Protein AF-A0A367JCW0-F1 (afdb_monomer_lite)

pLDDT: mean 91.35, std 9.32, range [35.34, 98.62]

Foldseek 3Di:
DDDLVPPLVVLLVVALDPDHDADLVSLVCCQPPPQVVVLNDLVSLVVCVVSVVQPRYLPVPDDLPRDLSSLLNNLSNVLSCLVVVNDDVVVVPPLVSVLSSLLVLLVLLLDPVHDLSSVLSSLSSLLSLLVVCVNPSSVVSNLLLQALLLCVPQPDPVLVVVVCVVPVVSVVRNVVLVVVLVPDDPVVNVVSVCSSCSVVSSLVVLLVLLLVQALDDDDPLSSLSSNLSVLSSLLSLLVDLSRVLNSLSVCVSVVSLVSLCPRSPVNHPDPSCVSVVVSSVSSVCSSLQQANSNPRHRHDPVRSVVVVVVVVVVVD

Structure (mmCIF, N/CA/C/O backbone):
data_AF-A0A367JCW0-F1
#
_entry.id   AF-A0A367JCW0-F1
#
loop_
_atom_site.group_PDB
_atom_site.id
_atom_site.type_symbol
_atom_site.label_atom_id
_atom_site.label_alt_id
_atom_site.label_comp_id
_atom_site.label_asym_id
_atom_site.label_entity_id
_atom_site.label_seq_id
_atom_site.pdbx_PDB_ins_code
_atom_site.Cartn_x
_atom_site.Cartn_y
_atom_site.Cartn_z
_atom_site.occupancy
_atom_site.B_iso_or_equiv
_atom_site.auth_seq_id
_atom_site.auth_comp_id
_atom_site.auth_asym_id
_atom_site.auth_atom_id
_atom_site.pdbx_PDB_model_num
ATOM 1 N N . MET A 1 1 ? -36.489 -1.690 14.733 1.00 37.31 1 MET A N 1
ATOM 2 C CA . MET A 1 1 ? -35.568 -0.532 14.667 1.00 37.31 1 MET A CA 1
ATOM 3 C C . MET A 1 1 ? -35.230 -0.099 16.092 1.00 37.31 1 MET A C 1
ATOM 5 O O . MET A 1 1 ? -35.678 0.945 16.535 1.00 37.31 1 MET A O 1
ATOM 9 N N . THR A 1 2 ? -34.522 -0.937 16.847 1.00 35.34 2 THR A N 1
ATOM 10 C CA . THR A 1 2 ? -34.404 -0.814 18.313 1.00 35.34 2 THR A CA 1
ATOM 11 C C . THR A 1 2 ? -32.957 -1.064 18.754 1.00 35.34 2 THR A C 1
ATOM 13 O O . THR A 1 2 ? -32.404 -2.111 18.432 1.00 35.34 2 THR A O 1
ATOM 16 N N . ASN A 1 3 ? -32.386 -0.098 19.486 1.00 39.97 3 ASN A N 1
ATOM 17 C CA . ASN A 1 3 ? -31.226 -0.176 20.397 1.00 39.97 3 ASN A CA 1
ATOM 18 C C . ASN A 1 3 ? -29.827 -0.568 19.870 1.00 39.97 3 ASN A C 1
ATOM 20 O O . ASN A 1 3 ? -29.048 -1.141 20.622 1.00 39.97 3 ASN A O 1
ATOM 24 N N . GLN A 1 4 ? -29.447 -0.250 18.628 1.00 50.66 4 GLN A N 1
ATOM 25 C CA . GLN A 1 4 ? -28.082 -0.551 18.137 1.00 50.66 4 GLN A CA 1
ATOM 26 C C . GLN A 1 4 ? -27.093 0.626 18.184 1.00 50.66 4 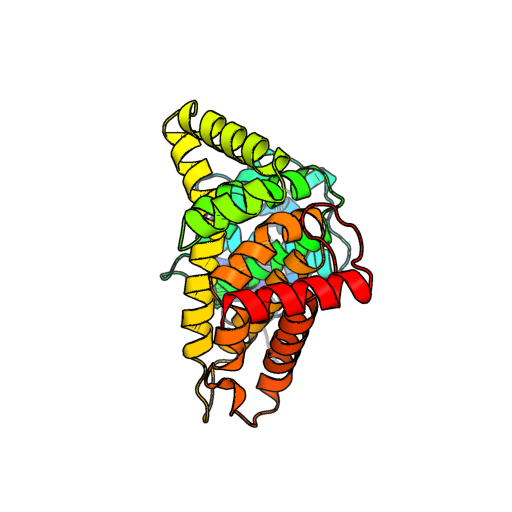GLN A C 1
ATOM 28 O O . GLN A 1 4 ? -25.890 0.391 18.154 1.00 50.66 4 GLN A O 1
ATOM 33 N N . SER A 1 5 ? -27.566 1.870 18.323 1.00 53.56 5 SER A N 1
ATOM 34 C CA . SER A 1 5 ? -26.700 3.031 18.599 1.00 53.56 5 SER A CA 1
ATOM 35 C C . SER A 1 5 ? -26.256 3.116 20.065 1.00 53.56 5 SER A C 1
ATOM 37 O O . SER A 1 5 ? -25.501 4.010 20.418 1.00 53.56 5 SER A O 1
ATOM 39 N N . ASP A 1 6 ? -26.755 2.222 20.922 1.00 69.38 6 ASP A N 1
ATOM 40 C CA . ASP A 1 6 ? -26.635 2.335 22.377 1.00 69.38 6 ASP A CA 1
ATOM 41 C C . ASP A 1 6 ? -25.285 1.795 22.886 1.00 69.38 6 ASP A C 1
ATOM 43 O O . ASP A 1 6 ? -24.655 2.415 23.729 1.00 69.38 6 ASP A O 1
ATOM 47 N N . GLY A 1 7 ? -24.777 0.686 22.327 1.00 84.75 7 GLY A N 1
ATOM 48 C CA . GLY A 1 7 ? -23.532 0.050 22.794 1.00 84.75 7 GLY A CA 1
ATOM 49 C C . GLY A 1 7 ? -22.288 0.921 22.598 1.00 84.75 7 GLY A C 1
ATOM 50 O O . GLY A 1 7 ? -21.540 1.170 23.544 1.00 84.75 7 GLY A O 1
ATOM 51 N N . LEU A 1 8 ? -22.101 1.451 21.385 1.00 89.75 8 LEU A N 1
ATOM 52 C CA . LEU A 1 8 ? -21.001 2.368 21.089 1.00 89.75 8 LEU A CA 1
ATOM 53 C C . LEU A 1 8 ? -21.124 3.681 21.874 1.00 89.75 8 LEU A C 1
ATOM 55 O O . LEU A 1 8 ? -20.131 4.143 22.427 1.00 89.75 8 LEU A O 1
ATOM 59 N N . GLN A 1 9 ? -22.332 4.247 21.979 1.00 89.56 9 GLN A N 1
ATOM 60 C CA . GLN A 1 9 ? -22.553 5.473 22.748 1.00 89.56 9 GLN A CA 1
ATOM 61 C C . GLN A 1 9 ? -22.265 5.266 24.241 1.00 89.56 9 GLN A C 1
ATOM 63 O O . GLN A 1 9 ? -21.612 6.103 24.850 1.00 89.56 9 GLN A O 1
ATOM 68 N N . GLN A 1 10 ? -22.653 4.126 24.818 1.00 89.31 10 GLN A N 1
ATOM 69 C CA . GLN A 1 10 ? -22.333 3.779 26.206 1.00 89.31 10 GLN A CA 1
ATOM 70 C C . GLN A 1 10 ? -20.823 3.680 26.441 1.00 89.31 10 GLN A C 1
ATOM 72 O O . GLN A 1 10 ? -20.328 4.164 27.458 1.00 89.31 10 GLN A O 1
ATOM 77 N N . ILE A 1 11 ? -20.080 3.082 25.503 1.00 89.94 11 ILE A N 1
ATOM 78 C CA . ILE A 1 11 ? -18.613 3.033 25.564 1.00 89.94 11 ILE A CA 1
ATOM 79 C C . ILE A 1 11 ? -18.028 4.451 25.473 1.00 89.94 11 ILE A C 1
ATOM 81 O O . ILE A 1 11 ? -17.129 4.789 26.247 1.00 89.94 11 ILE A O 1
ATOM 85 N N . ILE A 1 12 ? -18.562 5.287 24.573 1.00 89.75 12 ILE A N 1
ATOM 86 C CA . ILE A 1 12 ? -18.162 6.691 24.412 1.00 89.75 12 ILE A CA 1
ATOM 87 C C . ILE A 1 12 ? -18.355 7.463 25.726 1.00 89.75 12 ILE A C 1
ATOM 89 O O . ILE A 1 12 ? -17.404 8.030 26.268 1.00 89.75 12 ILE A O 1
ATOM 93 N N . ASP A 1 13 ? -19.560 7.411 26.284 1.00 87.94 13 ASP A N 1
ATOM 94 C CA . ASP A 1 13 ? -19.935 8.133 27.499 1.00 87.94 13 ASP A CA 1
ATOM 95 C C . ASP A 1 13 ? -19.145 7.656 28.729 1.00 87.94 13 ASP A C 1
ATOM 97 O O . ASP A 1 13 ? -18.835 8.451 29.619 1.00 87.94 13 ASP A O 1
ATOM 101 N N . ALA A 1 14 ? -18.785 6.369 28.784 1.00 87.06 14 ALA A N 1
ATOM 102 C CA . ALA A 1 14 ? -18.031 5.797 29.894 1.00 87.06 14 ALA A CA 1
ATOM 103 C C . ALA A 1 14 ? -16.531 6.140 29.858 1.00 87.06 14 ALA A C 1
ATOM 105 O O . ALA A 1 14 ? -15.926 6.346 30.913 1.00 87.06 14 ALA A O 1
ATOM 106 N N . HIS A 1 15 ? -15.916 6.194 28.671 1.00 86.25 15 HIS A N 1
ATOM 107 C CA . HIS A 1 15 ? -14.452 6.174 28.545 1.00 86.25 15 HIS A CA 1
ATOM 108 C C . HIS A 1 15 ? -13.833 7.412 27.890 1.00 86.25 15 HIS A C 1
ATOM 110 O O . HIS A 1 15 ? -12.644 7.665 28.089 1.00 86.25 15 HIS A O 1
ATOM 116 N N . PHE A 1 16 ? -14.617 8.223 27.179 1.00 84.69 16 PHE A N 1
ATOM 117 C CA . PHE A 1 16 ? -14.133 9.373 26.403 1.00 84.69 16 PHE A CA 1
ATOM 118 C C . PHE A 1 16 ? -14.546 10.704 27.048 1.00 84.69 16 PHE A C 1
ATOM 120 O O . PHE A 1 16 ? -14.873 11.685 26.382 1.00 84.69 16 PHE A O 1
ATOM 127 N N . THR A 1 17 ? -14.526 10.733 28.383 1.00 78.38 17 THR A N 1
ATOM 128 C CA . THR A 1 17 ? -14.785 11.925 29.204 1.00 78.38 17 THR A CA 1
ATOM 129 C C . THR A 1 17 ? -13.502 12.736 29.431 1.00 78.38 17 THR A C 1
ATOM 131 O O . THR A 1 17 ? -12.426 12.363 28.976 1.00 78.38 17 THR A O 1
ATOM 134 N N . ASN A 1 18 ? -13.571 13.856 30.159 1.00 73.25 18 ASN A N 1
ATOM 135 C CA . ASN A 1 18 ? -12.415 14.740 30.383 1.00 73.25 18 ASN A CA 1
ATOM 136 C C . ASN A 1 18 ? -11.223 14.088 31.124 1.00 73.25 18 ASN A C 1
ATOM 138 O O . ASN A 1 18 ? -10.151 14.686 31.155 1.00 73.25 18 ASN A O 1
ATOM 142 N N . ASN A 1 19 ? -11.384 12.904 31.728 1.00 79.56 19 ASN A N 1
ATOM 143 C CA . ASN A 1 19 ? -10.318 12.200 32.447 1.00 79.56 19 ASN A CA 1
ATOM 144 C C . ASN A 1 19 ? -10.136 10.772 31.912 1.00 79.56 19 ASN A C 1
ATOM 146 O O . ASN A 1 19 ? -10.552 9.792 32.533 1.00 79.56 19 ASN A O 1
ATOM 150 N N . ILE A 1 20 ? -9.546 10.675 30.723 1.00 85.00 20 ILE A N 1
ATOM 151 C CA . ILE A 1 20 ? -9.375 9.414 30.000 1.00 85.00 20 ILE A CA 1
ATOM 152 C C . ILE A 1 20 ? -8.331 8.544 30.690 1.00 85.00 20 ILE A C 1
ATOM 154 O O . ILE A 1 20 ? -7.188 8.954 30.892 1.00 85.00 20 ILE A O 1
ATOM 158 N N . LYS A 1 21 ? -8.719 7.305 30.994 1.00 89.50 21 LYS A N 1
ATOM 159 C CA . LYS A 1 21 ? -7.802 6.250 31.420 1.00 89.50 21 LYS A CA 1
ATOM 160 C C . LYS A 1 21 ? -7.570 5.298 30.249 1.00 89.50 21 LYS A C 1
ATOM 162 O O . LYS A 1 21 ? -8.519 4.692 29.754 1.00 89.50 21 LYS A O 1
ATOM 167 N N . TRP A 1 22 ? -6.315 5.186 29.819 1.00 93.88 22 TRP A N 1
ATOM 168 C CA . TRP A 1 22 ? -5.919 4.249 28.770 1.00 93.88 22 TRP A CA 1
ATOM 169 C C . TRP A 1 22 ? -6.169 2.801 29.195 1.00 93.88 22 TRP A C 1
ATOM 171 O O . TRP A 1 22 ? -5.765 2.391 30.286 1.00 93.88 22 TRP A O 1
ATOM 181 N N . ASP A 1 23 ? -6.825 2.053 28.314 1.00 94.62 23 ASP A N 1
ATOM 182 C CA . ASP A 1 23 ? -7.059 0.620 28.417 1.00 94.62 23 ASP A CA 1
ATOM 183 C C . ASP A 1 23 ? -7.132 0.021 26.993 1.00 94.62 23 ASP A C 1
ATOM 185 O O . ASP A 1 23 ? -8.090 0.288 26.259 1.00 94.62 23 ASP A O 1
ATOM 189 N N . PRO A 1 24 ? -6.132 -0.770 26.561 1.00 95.25 24 PRO A N 1
ATOM 190 C CA . PRO A 1 24 ? -6.102 -1.323 25.207 1.00 95.25 24 PRO A CA 1
ATOM 191 C C . PRO A 1 24 ? -7.305 -2.232 24.901 1.00 95.25 24 PRO A C 1
ATOM 193 O O . PRO A 1 24 ? -7.730 -2.303 23.747 1.00 95.25 24 PRO A O 1
ATOM 196 N N . GLU A 1 25 ? -7.923 -2.855 25.911 1.00 96.06 25 GLU A N 1
ATOM 197 C CA . GLU A 1 25 ? -9.107 -3.712 25.735 1.00 96.06 25 GLU A CA 1
ATOM 198 C C . GLU A 1 25 ? -10.329 -2.941 25.216 1.00 96.06 25 GLU A C 1
ATOM 200 O O . GLU A 1 25 ? -11.244 -3.516 24.619 1.00 96.06 25 GLU A O 1
ATOM 205 N N . ILE A 1 26 ? -10.357 -1.618 25.395 1.00 95.69 26 ILE A N 1
ATOM 206 C CA . ILE A 1 26 ? -11.423 -0.768 24.857 1.00 95.69 26 ILE A CA 1
ATOM 207 C C . ILE A 1 26 ? -11.307 -0.671 23.340 1.00 95.69 26 ILE A C 1
ATOM 209 O O . ILE A 1 26 ? -12.320 -0.742 22.645 1.00 95.69 26 ILE A O 1
ATOM 213 N N . VAL A 1 27 ? -10.083 -0.575 22.814 1.00 97.19 27 VAL A N 1
ATOM 214 C CA . VAL A 1 27 ? -9.836 -0.609 21.367 1.00 97.19 27 VAL A CA 1
ATOM 215 C C . VAL A 1 27 ? -10.265 -1.956 20.796 1.00 97.19 27 VAL A C 1
ATOM 217 O O . VAL A 1 27 ? -10.997 -1.996 19.809 1.00 97.19 27 VAL A O 1
ATOM 220 N N . GLU A 1 28 ? -9.898 -3.051 21.464 1.00 97.38 28 GLU A N 1
ATOM 221 C CA . GLU A 1 28 ? -10.323 -4.403 21.086 1.00 97.38 28 GLU A CA 1
ATOM 222 C C . GLU A 1 28 ? -11.848 -4.548 21.098 1.00 97.38 28 GLU A C 1
ATOM 224 O O . GLU A 1 28 ? -12.444 -5.080 20.160 1.00 97.38 28 GLU A O 1
ATOM 229 N N . THR A 1 29 ? -12.508 -4.024 22.130 1.00 96.81 29 THR A N 1
ATOM 230 C CA . THR A 1 29 ? -13.965 -4.088 22.283 1.00 96.81 29 THR A CA 1
ATOM 231 C C . THR A 1 29 ? -14.683 -3.279 21.206 1.00 96.81 29 THR A C 1
ATOM 233 O O . THR A 1 29 ? -15.596 -3.805 20.567 1.00 96.81 29 THR A O 1
ATOM 236 N N . ILE A 1 30 ? -14.268 -2.031 20.961 1.00 96.94 30 ILE A N 1
ATOM 237 C CA . ILE A 1 30 ? -14.838 -1.188 19.899 1.00 96.94 30 ILE A CA 1
ATOM 238 C C . ILE A 1 30 ? -14.641 -1.872 18.545 1.00 96.94 30 ILE A C 1
ATOM 240 O O . ILE A 1 30 ? -15.593 -2.018 17.777 1.00 96.94 30 ILE A O 1
ATOM 244 N N . PHE A 1 31 ? -13.433 -2.361 18.263 1.00 97.44 31 PHE A N 1
ATOM 245 C CA . PHE A 1 31 ? -13.137 -3.002 16.990 1.00 97.44 31 PHE A CA 1
ATOM 246 C C . PHE A 1 31 ? -13.980 -4.265 16.769 1.00 97.44 31 PHE A C 1
ATOM 248 O O . PHE A 1 31 ? -14.671 -4.388 15.758 1.00 97.44 31 PHE A O 1
ATOM 255 N N . THR A 1 32 ? -13.963 -5.195 17.725 1.00 96.31 32 THR A N 1
ATOM 256 C CA . THR A 1 32 ? -14.567 -6.527 17.564 1.00 96.31 32 THR A CA 1
ATOM 257 C C . THR A 1 32 ? -16.081 -6.547 17.740 1.00 96.31 32 THR A C 1
ATOM 259 O O . THR A 1 32 ? -16.739 -7.370 17.104 1.00 96.31 32 THR A O 1
ATOM 262 N N . LYS A 1 33 ? -16.655 -5.670 18.575 1.00 95.62 33 LYS A N 1
ATOM 263 C CA . LYS A 1 33 ? -18.101 -5.659 18.861 1.00 95.62 33 LYS A CA 1
ATOM 264 C C . LYS A 1 33 ? -18.855 -4.571 18.114 1.00 95.62 33 LYS A C 1
ATOM 266 O O . LYS A 1 33 ? -20.001 -4.793 17.731 1.00 95.62 33 LYS A O 1
ATOM 271 N N . GLU A 1 34 ? -18.232 -3.417 17.885 1.00 95.69 34 GLU A N 1
ATOM 272 C CA . GLU A 1 34 ? -18.933 -2.255 17.334 1.00 95.69 34 GLU A CA 1
ATOM 273 C C . GLU A 1 34 ? -18.593 -1.975 15.872 1.00 95.69 34 GLU A C 1
ATOM 275 O O . GLU A 1 34 ? -19.485 -1.542 15.144 1.00 95.69 34 GLU A O 1
ATOM 280 N N . LEU A 1 35 ? -17.368 -2.251 15.420 1.00 96.12 35 LEU A N 1
ATOM 281 C CA . LEU A 1 35 ? -16.928 -1.936 14.058 1.00 96.12 35 LEU A CA 1
ATOM 282 C C . LEU A 1 35 ? -17.008 -3.136 13.104 1.00 96.12 35 LEU A C 1
ATOM 284 O O . LEU A 1 35 ? -17.743 -3.088 12.116 1.00 96.12 35 LEU A O 1
ATOM 288 N N . LEU A 1 36 ? -16.297 -4.225 13.406 1.00 95.69 36 LEU A N 1
ATOM 289 C CA . LEU A 1 36 ? -16.167 -5.389 12.524 1.00 95.69 36 LEU A CA 1
ATOM 290 C C . LEU A 1 36 ? -17.510 -6.080 12.194 1.00 95.69 36 LEU A C 1
ATOM 292 O O . LEU A 1 36 ? -17.738 -6.363 11.014 1.00 95.69 36 LEU A O 1
ATOM 296 N N . PRO A 1 37 ? -18.437 -6.321 13.150 1.00 95.44 37 PRO A N 1
ATOM 297 C CA . PRO A 1 37 ? -19.716 -6.980 12.855 1.00 95.44 37 PRO A CA 1
ATOM 298 C C . PRO A 1 37 ? -20.636 -6.161 11.945 1.00 95.44 37 PRO A C 1
ATOM 300 O O . PRO A 1 37 ? -21.558 -6.705 11.343 1.00 95.44 37 PRO A O 1
ATOM 303 N N . PHE A 1 38 ? -20.386 -4.855 11.851 1.00 93.69 38 PHE A N 1
ATOM 304 C CA . PHE A 1 38 ? -21.152 -3.908 11.046 1.00 93.69 38 PHE A CA 1
ATOM 305 C C . PHE A 1 38 ? -20.381 -3.467 9.797 1.00 93.69 38 PHE A C 1
ATOM 307 O O . PHE A 1 38 ? -20.697 -2.424 9.230 1.00 93.69 38 PHE A O 1
ATOM 314 N N . ASP A 1 39 ? -19.361 -4.236 9.397 1.00 92.50 39 ASP A N 1
ATOM 315 C CA . ASP A 1 39 ? -18.523 -3.989 8.218 1.00 92.50 39 ASP A CA 1
ATOM 316 C C . ASP A 1 39 ? -17.984 -2.551 8.159 1.00 92.50 39 ASP A C 1
ATOM 318 O O . ASP A 1 39 ? -17.967 -1.912 7.111 1.00 92.50 39 ASP A O 1
ATOM 322 N N . PHE A 1 40 ? -17.586 -2.020 9.323 1.00 94.69 40 PHE A N 1
ATOM 323 C CA . PHE A 1 40 ? -17.047 -0.665 9.468 1.00 94.69 40 PHE A CA 1
ATOM 324 C C . PHE A 1 40 ? -17.991 0.437 8.955 1.00 94.69 40 PHE A C 1
ATOM 326 O O . PHE A 1 40 ? -17.546 1.427 8.376 1.00 94.69 40 PHE A O 1
ATOM 333 N N . ALA A 1 41 ? -19.303 0.277 9.166 1.00 93.12 41 ALA A N 1
ATOM 334 C CA . ALA A 1 41 ? -20.314 1.220 8.697 1.00 93.12 41 ALA A CA 1
ATOM 335 C C . ALA A 1 41 ? -19.974 2.690 9.028 1.00 93.12 41 ALA A C 1
ATOM 337 O O . ALA A 1 41 ? -19.773 3.048 10.190 1.00 93.12 41 ALA A O 1
ATOM 338 N N . SER A 1 42 ? -20.006 3.553 8.006 1.00 91.56 42 SER A N 1
ATOM 339 C CA . SER A 1 42 ? -19.566 4.959 8.089 1.00 91.56 42 SER A CA 1
ATOM 340 C C . SER A 1 42 ? -20.213 5.746 9.239 1.00 91.56 42 SER A C 1
ATOM 342 O O . SER A 1 42 ? -19.519 6.462 9.953 1.00 91.56 42 SER A O 1
ATOM 344 N N . HIS A 1 43 ? -21.504 5.540 9.529 1.00 91.81 43 HIS A N 1
ATOM 345 C CA . HIS A 1 43 ? -22.170 6.226 10.648 1.00 91.81 43 HIS A CA 1
ATOM 346 C C . HIS A 1 43 ? -21.532 5.940 12.023 1.00 91.81 43 HIS A C 1
ATOM 348 O O . HIS A 1 43 ? -21.574 6.801 12.897 1.00 91.81 43 HIS A O 1
ATOM 354 N N . LYS A 1 44 ? -20.924 4.762 12.232 1.00 94.44 44 LYS A N 1
ATOM 355 C CA . LYS A 1 44 ? -20.202 4.441 13.475 1.00 94.44 44 LYS A CA 1
ATOM 356 C C . LYS A 1 44 ? -18.828 5.101 13.526 1.00 94.44 44 LYS A C 1
ATOM 358 O O . LYS A 1 44 ? -18.427 5.582 14.582 1.00 94.44 44 LYS A O 1
ATOM 363 N N . LEU A 1 45 ? -18.130 5.163 12.390 1.00 95.06 45 LEU A N 1
ATOM 364 C CA . LEU A 1 45 ? -16.866 5.897 12.282 1.00 95.06 45 LEU A CA 1
ATOM 365 C C . LEU A 1 45 ? -17.083 7.391 12.548 1.00 95.06 45 LEU A C 1
ATOM 367 O O . LEU A 1 45 ? -16.314 7.989 13.289 1.00 95.06 45 LEU A O 1
ATOM 371 N N . GLN A 1 46 ? -18.179 7.961 12.043 1.00 91.69 46 GLN A N 1
ATOM 372 C CA . GLN A 1 46 ? -18.577 9.344 12.318 1.00 91.69 46 GLN A CA 1
ATOM 373 C C . GLN A 1 46 ? -18.903 9.581 13.797 1.00 91.69 46 GLN A C 1
ATOM 375 O O . GLN A 1 46 ? -18.498 10.597 14.350 1.00 91.69 46 GLN A O 1
ATOM 380 N N . GLN A 1 47 ? -19.581 8.645 14.472 1.00 93.12 47 GLN A N 1
ATOM 381 C CA . GLN A 1 47 ? -19.807 8.744 15.923 1.00 93.12 47 GLN A CA 1
ATOM 382 C C . GLN A 1 47 ? -18.490 8.762 16.713 1.00 93.12 47 GLN A C 1
ATOM 384 O O . GLN A 1 47 ? -18.331 9.570 17.625 1.00 93.12 47 GLN A O 1
ATOM 389 N N . LEU A 1 48 ? -17.532 7.905 16.344 1.00 94.19 48 LEU A N 1
ATOM 390 C CA . LEU A 1 48 ? -16.195 7.885 16.948 1.00 94.19 48 LEU A CA 1
ATOM 391 C C . LEU A 1 48 ? -15.392 9.156 16.639 1.00 94.19 48 LEU A C 1
ATOM 393 O O . LEU A 1 48 ? -14.645 9.627 17.493 1.00 94.19 48 LEU A O 1
ATOM 397 N N . GLU A 1 49 ? -15.545 9.718 15.442 1.00 91.25 49 GLU A N 1
ATOM 398 C CA . GLU A 1 49 ? -14.926 10.988 15.056 1.00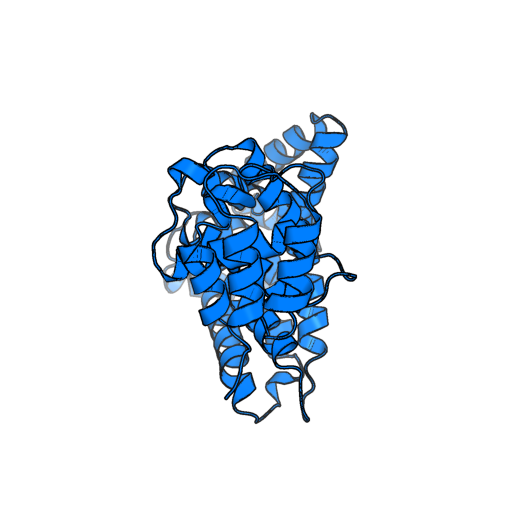 91.25 49 GLU A CA 1
ATOM 399 C C . GLU A 1 49 ? -15.436 12.136 15.934 1.00 91.25 49 GLU A C 1
ATOM 401 O O . GLU A 1 49 ? -14.622 12.832 16.536 1.00 91.25 49 GLU A O 1
ATOM 406 N N . VAL A 1 50 ? -16.759 12.253 16.112 1.00 90.81 50 VAL A N 1
ATOM 407 C CA . VAL A 1 50 ? -17.385 13.276 16.971 1.00 90.81 50 VAL A CA 1
ATOM 408 C C . VAL A 1 50 ? -16.939 13.140 18.430 1.00 90.81 50 VAL A C 1
ATOM 410 O O . VAL A 1 50 ? -16.812 14.135 19.143 1.00 90.81 50 VAL A O 1
ATOM 413 N N . ALA A 1 51 ? -16.667 11.913 18.880 1.00 92.00 51 ALA A N 1
ATOM 414 C CA . ALA A 1 51 ? -16.102 11.633 20.198 1.00 92.00 51 ALA A CA 1
ATOM 415 C C . ALA A 1 51 ? -14.586 11.917 20.303 1.00 92.00 51 ALA A C 1
ATOM 417 O O . ALA A 1 51 ? -13.994 11.703 21.364 1.00 92.00 51 ALA A O 1
ATOM 418 N N . GLU A 1 52 ? -13.951 12.385 19.223 1.00 91.44 52 GLU A N 1
ATOM 419 C CA . GLU A 1 52 ? -12.507 12.606 19.086 1.00 91.44 52 GLU A CA 1
ATOM 420 C C . GLU A 1 52 ? -11.692 11.337 19.402 1.00 91.44 52 GLU A C 1
ATOM 422 O O . GLU A 1 52 ? -10.629 11.394 20.024 1.00 91.44 52 GLU A O 1
ATOM 427 N N . TYR A 1 53 ? -12.190 10.160 18.987 1.00 94.31 53 TYR A N 1
ATOM 428 C CA . TYR A 1 53 ? -11.585 8.853 19.287 1.00 94.31 53 TYR A CA 1
ATOM 429 C C . TYR A 1 53 ? -10.100 8.788 18.910 1.00 94.31 53 TYR A C 1
ATOM 431 O O . TYR A 1 53 ? -9.272 8.246 19.650 1.00 94.31 53 TYR A O 1
ATOM 439 N N . PHE A 1 54 ? -9.753 9.382 17.769 1.00 93.38 54 PHE A N 1
ATOM 440 C CA . PHE A 1 54 ? -8.384 9.426 17.285 1.00 93.38 54 PHE A CA 1
ATOM 441 C C . PHE A 1 54 ? -7.490 10.286 18.185 1.00 93.38 54 PHE A C 1
ATOM 443 O O . PHE A 1 54 ? -6.474 9.807 18.690 1.00 93.38 54 PHE A O 1
ATOM 450 N N . GLU A 1 55 ? -7.883 11.538 18.412 1.00 91.06 55 GLU A N 1
ATOM 451 C CA . GLU A 1 55 ? -7.097 12.549 19.113 1.00 91.06 55 GLU A CA 1
ATOM 452 C C . GLU A 1 55 ? -6.984 12.275 20.610 1.00 91.06 55 GLU A C 1
ATOM 454 O O . GLU A 1 55 ? -5.955 12.581 21.211 1.00 91.06 55 GLU A O 1
ATOM 459 N N . LYS A 1 56 ? -8.037 11.724 21.216 1.00 90.44 56 LYS A N 1
ATOM 460 C CA . LYS A 1 56 ? -8.131 11.524 22.663 1.00 90.44 56 LYS A CA 1
ATOM 461 C C . LYS A 1 56 ? -7.684 10.144 23.131 1.00 90.44 56 LYS A C 1
ATOM 463 O O . LYS A 1 56 ? -7.294 10.008 24.290 1.00 90.44 56 LYS A O 1
ATOM 468 N N . TYR A 1 57 ? -7.749 9.124 22.273 1.00 93.19 57 TYR A N 1
ATOM 469 C CA . TYR A 1 57 ? -7.592 7.737 22.718 1.00 93.19 57 TYR A CA 1
ATOM 470 C C . TYR A 1 57 ? -6.617 6.922 21.880 1.00 93.19 57 TYR A C 1
ATOM 472 O O . TYR A 1 57 ? -5.715 6.314 22.450 1.00 93.19 57 TYR A O 1
ATOM 480 N N . LEU A 1 58 ? -6.756 6.920 20.551 1.00 94.69 58 LEU A N 1
ATOM 481 C CA . LEU A 1 58 ? -5.906 6.094 19.693 1.00 94.69 58 LEU A CA 1
ATOM 482 C C . LEU A 1 58 ? -4.484 6.647 19.578 1.00 94.69 58 LEU A C 1
ATOM 484 O O . LEU A 1 58 ? -3.528 5.938 19.880 1.00 94.69 58 LEU A O 1
ATOM 488 N N . TRP A 1 59 ? -4.334 7.887 19.111 1.00 94.06 59 TRP A N 1
ATOM 489 C CA . TRP A 1 59 ? -3.034 8.455 18.743 1.00 94.06 59 TRP A CA 1
ATOM 490 C C . TRP A 1 59 ? -2.118 8.764 19.935 1.00 94.06 59 TRP A C 1
ATOM 492 O O . TRP A 1 59 ? -0.927 8.442 19.862 1.00 94.06 59 TRP A O 1
ATOM 502 N N . PRO A 1 60 ? -2.616 9.325 21.060 1.00 92.19 60 PRO A N 1
ATOM 503 C CA . PRO A 1 60 ? -1.774 9.589 22.225 1.00 92.19 60 PRO A CA 1
ATOM 504 C C . PRO A 1 60 ? -1.120 8.331 22.801 1.00 92.19 60 PRO A C 1
ATOM 506 O O . PRO A 1 60 ? 0.017 8.415 23.266 1.00 92.19 60 PRO A O 1
ATOM 509 N N . HIS A 1 61 ? -1.813 7.190 22.721 1.00 93.00 61 HIS A N 1
ATOM 510 C CA . HIS A 1 61 ? -1.398 5.902 23.284 1.00 93.00 61 HIS A CA 1
ATOM 511 C C . HIS A 1 61 ? -0.896 4.906 22.229 1.00 93.00 61 HIS A C 1
ATOM 513 O O . HIS A 1 61 ? -0.739 3.724 22.521 1.00 93.00 61 HIS A O 1
ATOM 519 N N . PHE A 1 62 ? -0.672 5.354 20.993 1.00 94.31 62 PHE A N 1
ATOM 520 C CA . PHE A 1 62 ? -0.075 4.514 19.965 1.00 94.31 62 PHE A CA 1
ATOM 521 C C . PHE A 1 62 ? 1.432 4.376 20.195 1.00 94.31 62 PHE A C 1
ATOM 523 O O . PHE A 1 62 ? 2.163 5.369 20.220 1.00 94.31 62 PHE A O 1
ATOM 530 N N . ASP A 1 63 ? 1.887 3.133 20.327 1.00 91.69 63 ASP A N 1
ATOM 531 C CA . ASP A 1 63 ? 3.292 2.770 20.470 1.00 91.69 63 ASP A CA 1
ATOM 532 C C . ASP A 1 63 ? 3.620 1.461 19.723 1.00 91.69 63 ASP A C 1
ATOM 534 O O . ASP A 1 63 ? 2.800 0.888 18.995 1.00 91.69 63 ASP A O 1
ATOM 538 N N . SER A 1 64 ? 4.850 0.973 19.894 1.00 88.44 64 SER A N 1
ATOM 539 C CA . SER A 1 64 ? 5.330 -0.261 19.266 1.00 88.44 64 SER A CA 1
ATOM 540 C C . SER A 1 64 ? 4.597 -1.530 19.724 1.00 88.44 64 SER A C 1
ATOM 542 O O . SER A 1 64 ? 4.682 -2.544 19.033 1.00 88.44 64 SER A O 1
ATOM 544 N N . THR A 1 65 ? 3.869 -1.488 20.844 1.00 92.19 65 THR A N 1
ATOM 545 C CA . THR A 1 65 ? 3.128 -2.619 21.426 1.00 92.19 65 THR A CA 1
ATOM 546 C C . THR A 1 65 ? 1.654 -2.652 21.027 1.00 92.19 65 THR A C 1
ATOM 548 O O . THR A 1 65 ? 0.984 -3.650 21.285 1.00 92.19 65 THR A O 1
ATOM 551 N N . ALA A 1 66 ? 1.154 -1.600 20.364 1.00 95.94 66 ALA A N 1
ATOM 552 C CA . ALA A 1 66 ? -0.239 -1.500 19.930 1.00 95.94 66 ALA A CA 1
ATOM 553 C C . ALA A 1 66 ? -0.684 -2.740 19.131 1.00 95.94 66 ALA A C 1
ATOM 555 O O . ALA A 1 66 ? 0.104 -3.313 18.382 1.00 95.94 66 ALA A O 1
ATOM 556 N N . SER A 1 67 ? -1.935 -3.171 19.251 1.00 96.75 67 SER A N 1
ATOM 557 C CA . SER A 1 67 ? -2.434 -4.358 18.545 1.00 96.75 67 SER A CA 1
ATOM 558 C C . SER A 1 67 ? -2.711 -4.091 17.057 1.00 96.75 67 SER A C 1
ATOM 560 O O . SER A 1 67 ? -2.713 -2.945 16.599 1.00 96.75 67 SER A O 1
ATOM 562 N N . VAL A 1 68 ? -2.993 -5.149 16.284 1.00 96.81 68 VAL A N 1
ATOM 563 C CA . VAL A 1 68 ? -3.495 -5.012 14.902 1.00 96.81 68 VAL A CA 1
ATOM 564 C C . VAL A 1 68 ? -4.790 -4.199 14.882 1.00 96.81 68 VAL A C 1
ATOM 566 O O . VAL A 1 68 ? -4.929 -3.296 14.062 1.00 96.81 68 VAL A O 1
ATOM 569 N N . ASN A 1 69 ? -5.702 -4.444 15.823 1.00 97.69 69 ASN A N 1
ATOM 570 C CA . ASN A 1 69 ? -6.977 -3.733 15.892 1.00 97.69 69 ASN A CA 1
ATOM 571 C C . ASN A 1 69 ? -6.787 -2.243 16.203 1.00 97.69 69 ASN A C 1
ATOM 573 O O . ASN A 1 69 ? -7.513 -1.413 15.658 1.00 97.69 69 ASN A O 1
ATOM 577 N N . HIS A 1 70 ? -5.769 -1.872 16.986 1.00 97.88 70 HIS A N 1
ATOM 578 C CA . HIS A 1 70 ? -5.389 -0.470 17.198 1.00 97.88 70 HIS A CA 1
ATOM 579 C C . HIS A 1 70 ? -4.875 0.184 15.914 1.00 97.88 70 HIS A C 1
ATOM 581 O O . HIS A 1 70 ? -5.364 1.251 15.543 1.00 97.88 70 HIS A O 1
ATOM 587 N N . ILE A 1 71 ? -3.967 -0.471 15.183 1.00 97.94 71 ILE A N 1
ATOM 588 C CA . ILE A 1 71 ? -3.471 0.031 13.887 1.00 97.94 71 ILE A CA 1
ATOM 589 C C . ILE A 1 71 ? -4.624 0.226 12.898 1.00 97.94 71 ILE A C 1
ATOM 591 O O . ILE A 1 71 ? -4.737 1.280 12.272 1.00 97.94 71 ILE A O 1
ATOM 595 N N . VAL A 1 72 ? -5.494 -0.778 12.758 1.00 98.12 72 VAL A N 1
ATOM 596 C CA . VAL A 1 72 ? -6.616 -0.730 11.812 1.00 98.12 72 VAL A CA 1
ATOM 597 C C . VAL A 1 72 ? -7.635 0.326 12.245 1.00 98.12 72 VAL A C 1
ATOM 599 O O . VAL A 1 72 ? -8.134 1.053 11.393 1.00 98.12 72 VAL A O 1
ATOM 602 N N . SER A 1 73 ? -7.889 0.493 13.547 1.00 98.12 73 SER A N 1
ATOM 603 C CA . SER A 1 73 ? -8.746 1.571 14.068 1.00 98.12 73 SER A CA 1
ATOM 604 C C . SER A 1 73 ? -8.186 2.956 13.741 1.00 98.12 73 SER A C 1
ATOM 606 O O . SER A 1 73 ? -8.941 3.836 13.332 1.00 98.12 73 SER A O 1
ATOM 608 N N . ILE A 1 74 ? -6.864 3.143 13.846 1.00 97.31 74 ILE A N 1
ATOM 609 C CA . ILE A 1 74 ? -6.201 4.375 13.398 1.00 97.31 74 ILE A CA 1
ATOM 610 C C . ILE A 1 74 ? -6.429 4.587 11.898 1.00 97.31 74 ILE A C 1
ATOM 612 O O . ILE A 1 74 ? -6.864 5.668 11.506 1.00 97.31 74 ILE A O 1
ATOM 616 N N . CYS A 1 75 ? -6.201 3.563 11.068 1.00 97.75 75 CYS A N 1
ATOM 617 C CA . CYS A 1 75 ? -6.412 3.660 9.620 1.00 97.75 75 CYS A CA 1
ATOM 618 C C . CYS A 1 75 ? -7.864 4.030 9.286 1.00 97.75 75 CYS A C 1
ATOM 620 O O . CYS A 1 75 ? -8.094 4.928 8.487 1.00 97.75 75 CYS A O 1
ATOM 622 N N . LEU A 1 76 ? -8.845 3.391 9.929 1.00 97.62 76 LEU A N 1
ATOM 623 C CA . LEU A 1 76 ? -10.271 3.651 9.712 1.00 97.62 76 LEU A CA 1
ATOM 624 C C . LEU A 1 76 ? -10.649 5.110 9.990 1.00 97.62 76 LEU A C 1
ATOM 626 O O . LEU A 1 76 ? -11.279 5.743 9.145 1.00 97.62 76 LEU A O 1
ATOM 630 N N . ILE A 1 77 ? -10.251 5.655 11.145 1.00 96.38 77 ILE A N 1
ATOM 631 C CA . ILE A 1 77 ? -10.589 7.043 11.494 1.00 96.38 77 ILE A CA 1
ATOM 632 C C . ILE A 1 77 ? -9.820 8.038 10.621 1.00 96.38 77 ILE A C 1
ATOM 634 O O . ILE A 1 77 ? -10.389 9.048 10.211 1.00 96.38 77 ILE A O 1
ATOM 638 N N . LEU A 1 78 ? -8.556 7.758 10.286 1.00 94.94 78 LEU A N 1
ATOM 639 C CA . LEU A 1 78 ? -7.800 8.612 9.369 1.00 94.94 78 LEU A CA 1
ATOM 640 C C . LEU A 1 78 ? -8.428 8.629 7.975 1.00 94.94 78 LEU A C 1
ATOM 642 O O . LEU A 1 78 ? -8.608 9.712 7.428 1.00 94.94 78 LEU A O 1
ATOM 646 N N . ASN A 1 79 ? -8.833 7.479 7.435 1.00 95.31 79 ASN A N 1
ATOM 647 C CA . ASN A 1 79 ? -9.521 7.390 6.144 1.00 95.31 79 ASN A CA 1
ATOM 648 C C . ASN A 1 79 ? -10.829 8.197 6.143 1.00 95.31 79 ASN A C 1
ATOM 650 O O . ASN A 1 79 ? -11.087 8.949 5.207 1.00 95.31 79 ASN A O 1
ATOM 654 N N . GLU A 1 80 ? -11.635 8.102 7.205 1.00 92.94 80 GLU A N 1
ATOM 655 C CA . GLU A 1 80 ? -12.856 8.910 7.339 1.00 92.94 80 GLU A CA 1
ATOM 656 C C . GLU A 1 80 ? -12.526 10.415 7.396 1.00 92.94 80 GLU A C 1
ATOM 658 O O . GLU A 1 80 ? -13.141 11.214 6.689 1.00 92.94 80 GLU A O 1
ATOM 663 N N . LYS A 1 81 ? -11.492 10.814 8.149 1.00 91.81 81 LYS A N 1
ATOM 664 C CA . LYS A 1 81 ? -11.019 12.208 8.177 1.00 91.81 81 LYS A CA 1
ATOM 665 C C . LYS A 1 81 ? -10.501 12.676 6.814 1.00 91.81 81 LYS A C 1
ATOM 667 O O . LYS A 1 81 ? -10.719 13.835 6.464 1.00 91.81 81 LYS A O 1
ATOM 672 N N . PHE A 1 82 ? -9.861 11.811 6.025 1.00 90.75 82 PHE A N 1
ATOM 673 C CA . PHE A 1 82 ? -9.464 12.119 4.647 1.00 90.75 82 PHE A CA 1
ATOM 674 C C . PHE A 1 82 ? -10.671 12.391 3.762 1.00 90.75 82 PHE A C 1
ATOM 676 O O . PHE A 1 82 ? -10.709 13.418 3.088 1.00 90.75 82 PHE A O 1
ATOM 683 N N . HIS A 1 83 ? -11.688 11.528 3.816 1.00 87.25 83 HIS A N 1
ATOM 684 C CA . HIS A 1 83 ? -12.929 11.725 3.067 1.00 87.25 83 HIS A CA 1
ATOM 685 C C . HIS A 1 83 ? -13.620 13.054 3.400 1.00 87.25 83 HIS A C 1
ATOM 687 O O . HIS A 1 83 ? -14.246 13.659 2.530 1.00 87.25 83 HIS A O 1
ATOM 693 N N . GLN A 1 84 ? -13.470 13.535 4.634 1.00 87.81 84 GLN A N 1
ATOM 694 C CA . GLN A 1 84 ? -14.031 14.803 5.103 1.00 87.81 84 GLN A CA 1
ATOM 695 C C . GLN A 1 84 ? -13.089 16.011 4.920 1.00 87.81 84 GLN A C 1
ATOM 697 O O . GLN A 1 84 ? -13.456 17.122 5.297 1.00 87.81 84 GLN A O 1
ATOM 702 N N . ASN A 1 85 ? -11.890 15.831 4.345 1.00 85.44 85 ASN A N 1
ATOM 703 C CA . ASN A 1 85 ? -10.825 16.846 4.279 1.00 85.44 85 ASN A CA 1
ATOM 704 C C . ASN A 1 85 ? -10.472 17.456 5.655 1.00 85.44 85 ASN A C 1
ATOM 706 O O . ASN A 1 85 ? -10.161 18.640 5.768 1.00 85.44 85 ASN A O 1
ATOM 710 N N . ALA A 1 86 ? -10.534 16.642 6.710 1.00 85.81 86 ALA A N 1
ATOM 711 C CA . ALA A 1 86 ? -10.387 17.052 8.107 1.00 85.81 86 ALA A CA 1
ATOM 712 C C . ALA A 1 86 ? -9.067 16.582 8.751 1.00 85.81 86 ALA A C 1
ATOM 714 O O . ALA A 1 86 ? -8.883 16.698 9.965 1.00 85.81 86 ALA A O 1
ATOM 715 N N . VAL A 1 87 ? -8.139 16.022 7.967 1.00 85.94 87 VAL A N 1
ATOM 716 C CA . VAL A 1 87 ? -6.850 15.546 8.487 1.00 85.94 87 VAL A CA 1
ATOM 717 C C . VAL A 1 87 ? -5.991 16.729 8.916 1.00 85.94 87 VAL A C 1
ATOM 719 O O . VAL A 1 87 ? -5.568 17.550 8.105 1.00 85.94 87 VAL A O 1
ATOM 722 N N . ASN A 1 88 ? -5.696 16.795 10.213 1.00 85.56 88 ASN A N 1
ATOM 723 C CA . ASN A 1 88 ? -4.746 17.755 10.752 1.00 85.56 88 ASN A CA 1
ATOM 724 C C . ASN A 1 88 ? -3.341 17.147 10.721 1.00 85.56 88 ASN A C 1
ATOM 726 O O . ASN A 1 88 ? -2.926 16.456 11.656 1.00 85.56 88 ASN A O 1
ATOM 730 N N . TRP A 1 89 ? -2.628 17.406 9.627 1.00 84.12 89 TRP A N 1
ATOM 731 C CA . TRP A 1 89 ? -1.276 16.903 9.437 1.00 84.12 89 TRP A CA 1
ATOM 732 C C . TRP A 1 89 ? -0.333 17.345 10.549 1.00 84.12 89 TRP A C 1
ATOM 734 O O . TRP A 1 89 ? 0.372 16.489 11.065 1.00 84.12 89 TRP A O 1
ATOM 744 N N . ASP A 1 90 ? -0.388 18.598 11.011 1.00 80.88 90 ASP A N 1
ATOM 745 C CA . ASP A 1 90 ? 0.512 19.131 12.048 1.00 80.88 90 ASP A CA 1
ATOM 746 C C . ASP A 1 90 ? 0.508 18.298 13.341 1.00 80.88 90 ASP A C 1
ATOM 748 O O . ASP A 1 90 ? 1.555 18.101 13.958 1.00 80.88 90 ASP A O 1
ATOM 752 N N . LYS A 1 91 ? -0.650 17.750 13.736 1.00 75.19 91 LYS A N 1
ATOM 753 C CA . LYS A 1 91 ? -0.771 16.837 14.892 1.00 75.19 91 LYS A CA 1
ATOM 754 C C . LYS A 1 91 ? -0.241 15.422 14.615 1.00 75.19 91 LYS A C 1
ATOM 756 O O . LYS A 1 91 ? 0.142 14.713 15.545 1.00 75.19 91 LYS A O 1
ATOM 761 N N . LEU A 1 92 ? -0.257 15.004 13.351 1.00 76.56 92 LEU A N 1
ATOM 762 C CA . LEU A 1 92 ? 0.239 13.713 12.865 1.00 76.56 92 LEU A CA 1
ATOM 763 C C . LEU A 1 92 ? 1.740 13.730 12.548 1.00 76.56 92 LEU A C 1
ATOM 765 O O . LEU A 1 92 ? 2.333 12.662 12.428 1.00 76.56 92 LEU A O 1
ATOM 769 N N . LEU A 1 93 ? 2.369 14.908 12.449 1.00 68.62 93 LEU A N 1
ATOM 770 C CA . LEU A 1 93 ? 3.788 15.062 12.101 1.00 68.62 93 LEU A CA 1
ATOM 771 C C . LEU A 1 93 ? 4.769 14.690 13.230 1.00 68.62 93 LEU A C 1
ATOM 773 O O . LEU A 1 93 ? 5.953 15.025 13.133 1.00 68.62 93 LEU A O 1
ATOM 777 N N . ASP A 1 94 ? 4.340 13.969 14.273 1.00 75.44 94 ASP A N 1
ATOM 778 C CA . ASP A 1 94 ? 5.300 13.258 15.124 1.00 75.44 94 ASP A CA 1
ATOM 779 C C . ASP A 1 94 ? 5.988 12.181 14.270 1.00 75.44 94 ASP A C 1
ATOM 781 O O . ASP A 1 94 ? 5.446 11.097 14.028 1.00 75.44 94 ASP A O 1
ATOM 785 N N . SER A 1 95 ? 7.171 12.531 13.754 1.00 70.50 95 SER A N 1
ATOM 786 C CA . SER A 1 95 ? 7.862 11.765 12.715 1.00 70.50 95 SER A CA 1
ATOM 787 C C . SER A 1 95 ? 8.102 10.306 13.102 1.00 70.50 95 SER A C 1
ATOM 789 O O . SER A 1 95 ? 8.066 9.435 12.235 1.00 70.50 95 SER A O 1
ATOM 791 N N . GLU A 1 96 ? 8.300 10.014 14.390 1.00 88.06 96 GLU A N 1
ATOM 792 C CA . GLU A 1 96 ? 8.594 8.658 14.847 1.00 88.06 96 GLU A CA 1
ATOM 793 C C . GLU A 1 96 ? 7.330 7.799 14.921 1.00 88.06 96 GLU A C 1
ATOM 795 O O . GLU A 1 96 ? 7.318 6.687 14.391 1.00 88.06 96 GLU A O 1
ATOM 800 N N . ARG A 1 97 ? 6.238 8.322 15.500 1.00 91.19 97 ARG A N 1
ATOM 801 C CA . ARG A 1 97 ? 4.955 7.600 15.560 1.00 91.19 97 ARG A CA 1
ATOM 802 C C . ARG A 1 97 ? 4.372 7.375 14.176 1.00 91.19 97 ARG A C 1
ATOM 804 O O . ARG A 1 97 ? 3.897 6.278 13.898 1.00 91.19 97 ARG A O 1
ATOM 811 N N . PHE A 1 98 ? 4.425 8.380 13.302 1.00 92.38 98 PHE A N 1
ATOM 812 C CA . PHE A 1 98 ? 3.932 8.235 11.935 1.00 92.38 98 PHE A CA 1
ATOM 813 C C . PHE A 1 98 ? 4.753 7.212 11.148 1.00 92.38 98 PHE A C 1
ATOM 815 O O . PHE A 1 98 ? 4.176 6.323 10.525 1.00 92.38 98 PHE A O 1
ATOM 822 N N . SER A 1 99 ? 6.086 7.273 11.242 1.00 92.81 99 SER A N 1
ATOM 823 C CA . SER A 1 99 ? 6.969 6.257 10.662 1.00 92.81 99 SER A CA 1
ATOM 824 C C . SER A 1 99 ? 6.638 4.865 11.208 1.00 92.81 99 SER A C 1
ATOM 826 O O . SER A 1 99 ? 6.453 3.931 10.431 1.00 92.81 99 SER A O 1
ATOM 828 N N . ASN A 1 100 ? 6.455 4.714 12.526 1.00 93.81 100 ASN A N 1
ATOM 829 C CA . ASN A 1 100 ? 6.059 3.440 13.128 1.00 93.81 100 ASN A CA 1
ATOM 830 C C . ASN A 1 100 ? 4.714 2.936 12.578 1.00 93.81 100 ASN A C 1
ATOM 832 O O . ASN A 1 100 ? 4.635 1.793 12.131 1.00 93.81 100 ASN A O 1
ATOM 836 N N . LEU A 1 101 ? 3.684 3.786 12.538 1.00 96.06 101 LEU A N 1
ATOM 837 C CA . LEU A 1 101 ? 2.376 3.445 11.978 1.00 96.06 101 LEU A CA 1
ATOM 838 C C . LEU A 1 101 ? 2.509 2.980 10.526 1.00 96.06 101 LEU A C 1
ATOM 840 O O . LEU A 1 101 ? 2.067 1.882 10.194 1.00 96.06 101 LEU A O 1
ATOM 844 N N . PHE A 1 102 ? 3.161 3.780 9.682 1.00 95.81 102 PHE A N 1
ATOM 845 C CA . PHE A 1 102 ? 3.358 3.486 8.265 1.00 95.81 102 PHE A CA 1
ATOM 846 C C . PHE A 1 102 ? 4.052 2.132 8.072 1.00 95.81 102 PHE A C 1
ATOM 848 O O . PHE A 1 102 ? 3.592 1.280 7.314 1.00 95.81 102 PHE A O 1
ATOM 855 N N . GLN A 1 103 ? 5.108 1.884 8.848 1.00 95.62 103 GLN A N 1
ATOM 856 C CA . GLN A 1 103 ? 5.868 0.639 8.840 1.00 95.62 103 GLN A CA 1
ATOM 857 C C . GLN A 1 103 ? 5.059 -0.586 9.276 1.00 95.62 103 GLN A C 1
ATOM 859 O O . GLN A 1 103 ? 5.301 -1.700 8.799 1.00 95.62 103 GLN A O 1
ATOM 864 N N . ARG A 1 104 ? 4.095 -0.411 10.179 1.00 96.31 104 ARG A N 1
ATOM 865 C CA . ARG A 1 104 ? 3.196 -1.487 10.602 1.00 96.31 104 ARG A CA 1
ATOM 866 C C . ARG A 1 104 ? 2.076 -1.728 9.595 1.00 96.31 104 ARG A C 1
ATOM 868 O O . ARG A 1 104 ? 1.752 -2.883 9.335 1.00 96.31 104 ARG A O 1
ATOM 875 N N . VAL A 1 105 ? 1.555 -0.674 8.969 1.00 97.69 105 VAL A N 1
ATOM 876 C CA . VAL A 1 105 ? 0.553 -0.767 7.896 1.00 97.69 105 VAL A CA 1
ATOM 877 C C . VAL A 1 105 ? 1.095 -1.544 6.696 1.00 97.69 105 VAL A C 1
ATOM 879 O O . VAL A 1 105 ? 0.436 -2.460 6.211 1.00 97.69 105 VAL A O 1
ATOM 882 N N . ILE A 1 106 ? 2.316 -1.246 6.240 1.00 97.62 106 ILE A N 1
ATOM 883 C CA . ILE A 1 106 ? 2.897 -1.967 5.099 1.00 97.62 106 ILE A CA 1
ATOM 884 C C . ILE A 1 106 ? 3.149 -3.450 5.419 1.00 97.62 106 ILE A C 1
ATOM 886 O O . ILE A 1 106 ? 3.012 -4.290 4.535 1.00 97.62 106 ILE A O 1
ATOM 890 N N . ARG A 1 107 ? 3.476 -3.796 6.675 1.00 96.25 107 ARG A N 1
ATOM 891 C CA . ARG A 1 107 ? 3.604 -5.196 7.131 1.00 96.25 107 ARG A CA 1
ATOM 892 C C . ARG A 1 107 ? 2.264 -5.919 7.130 1.00 96.25 107 ARG A C 1
ATOM 894 O O . ARG A 1 107 ? 2.187 -7.033 6.632 1.00 96.25 107 ARG A O 1
ATOM 901 N N . LEU A 1 108 ? 1.210 -5.253 7.593 1.00 96.62 108 LEU A N 1
ATOM 902 C CA . LEU A 1 108 ? -0.150 -5.791 7.616 1.00 96.62 108 LEU A CA 1
ATOM 903 C C . LEU A 1 108 ? -0.638 -6.199 6.212 1.00 96.62 108 LEU A C 1
ATOM 905 O O . LEU A 1 108 ? -1.313 -7.212 6.060 1.00 96.62 108 LEU A O 1
ATOM 909 N N . LEU A 1 109 ? -0.265 -5.445 5.172 1.00 96.94 109 LEU A N 1
ATOM 910 C CA . LEU A 1 109 ? -0.696 -5.707 3.792 1.00 96.94 109 LEU A CA 1
ATOM 911 C C . LEU A 1 109 ? -0.076 -6.941 3.128 1.00 96.94 109 LEU A C 1
ATOM 913 O O . LEU A 1 109 ? -0.603 -7.390 2.112 1.00 96.94 109 LEU A O 1
ATOM 917 N N . ILE A 1 110 ? 1.025 -7.465 3.665 1.00 94.88 110 ILE A N 1
ATOM 918 C CA . ILE A 1 110 ? 1.705 -8.655 3.129 1.00 94.88 110 ILE A CA 1
ATOM 919 C C . ILE A 1 110 ? 1.599 -9.868 4.062 1.00 94.88 110 ILE A C 1
ATOM 921 O O . ILE A 1 110 ? 2.178 -10.908 3.768 1.00 94.88 110 ILE A O 1
ATOM 925 N N . ASP A 1 111 ? 0.913 -9.719 5.194 1.00 93.31 111 ASP A N 1
ATOM 926 C CA . ASP A 1 111 ? 0.725 -10.779 6.177 1.00 93.31 111 ASP A CA 1
ATOM 927 C C . ASP A 1 111 ? -0.479 -11.650 5.783 1.00 93.31 111 ASP A C 1
ATOM 929 O O . ASP A 1 111 ? -1.614 -11.166 5.727 1.00 93.31 111 ASP A O 1
ATOM 933 N N . ASP A 1 112 ? -0.217 -12.926 5.485 1.00 87.19 112 ASP A N 1
ATOM 934 C CA . ASP A 1 112 ? -1.223 -13.902 5.052 1.00 87.19 112 ASP A CA 1
ATOM 935 C C . ASP A 1 112 ? -2.209 -14.283 6.171 1.00 87.19 112 ASP A C 1
ATOM 937 O O . ASP A 1 112 ? -3.325 -14.722 5.878 1.00 87.19 112 ASP A O 1
ATOM 941 N N . ASP A 1 113 ? -1.835 -14.085 7.440 1.00 91.69 113 ASP A N 1
ATOM 942 C CA . ASP A 1 113 ? -2.703 -14.359 8.591 1.00 91.69 113 ASP A CA 1
ATOM 943 C C . ASP A 1 113 ? -3.704 -13.215 8.843 1.00 91.69 113 ASP A C 1
ATOM 945 O O . ASP A 1 113 ? -4.668 -13.358 9.606 1.00 91.69 113 ASP A O 1
ATOM 949 N N . VAL A 1 114 ? -3.517 -12.066 8.186 1.00 94.00 114 VAL A N 1
ATOM 950 C CA . VAL A 1 114 ? -4.387 -10.903 8.342 1.00 94.00 114 VAL A CA 1
ATOM 951 C C . VAL A 1 114 ? -5.551 -10.947 7.353 1.00 94.00 114 VAL A C 1
ATOM 953 O O . VAL A 1 114 ? -5.392 -11.014 6.138 1.00 94.00 114 VAL A O 1
ATOM 956 N N . SER A 1 115 ? -6.771 -10.828 7.881 1.00 95.50 115 SER A N 1
ATOM 957 C CA . SER A 1 115 ? -7.987 -10.824 7.062 1.00 95.50 115 SER A CA 1
ATOM 958 C C . SER A 1 115 ? -8.096 -9.610 6.125 1.00 95.50 115 SER A C 1
ATOM 960 O O . SER A 1 115 ? -7.655 -8.502 6.450 1.00 95.50 115 SER A O 1
ATOM 962 N N . LEU A 1 116 ? -8.827 -9.779 5.014 1.00 96.31 116 LEU A N 1
ATOM 963 C CA . LEU A 1 116 ? -9.155 -8.688 4.083 1.00 96.31 116 LEU A CA 1
ATOM 964 C C . LEU A 1 116 ? -9.850 -7.502 4.775 1.00 96.31 116 LEU A C 1
ATOM 966 O O . LEU A 1 116 ? -9.647 -6.357 4.383 1.00 96.31 116 LEU A O 1
ATOM 970 N N . SER A 1 117 ? -10.622 -7.751 5.838 1.00 95.75 117 SER A N 1
ATOM 971 C CA . SER A 1 117 ? -11.263 -6.701 6.644 1.00 95.75 117 SER A CA 1
ATOM 972 C C . SER A 1 117 ? -10.271 -5.744 7.298 1.00 95.75 117 SER A C 1
ATOM 974 O O . SER A 1 117 ? -10.605 -4.583 7.507 1.00 95.75 117 SER A O 1
ATOM 976 N N . CYS A 1 118 ? -9.061 -6.209 7.604 1.00 96.94 118 CYS A N 1
ATOM 977 C CA . CYS A 1 118 ? -7.992 -5.384 8.159 1.00 96.94 118 CYS A CA 1
ATOM 978 C C . CYS A 1 118 ? -7.099 -4.800 7.056 1.00 96.94 118 CYS A C 1
ATOM 980 O O . CYS A 1 118 ? -6.642 -3.663 7.170 1.00 96.94 118 CYS A O 1
ATOM 982 N N . GLN A 1 119 ? -6.876 -5.551 5.973 1.00 97.62 119 GLN A N 1
ATOM 983 C CA . GLN A 1 119 ? -6.056 -5.098 4.847 1.00 97.62 119 GLN A CA 1
ATOM 984 C C . GLN A 1 119 ? -6.722 -3.971 4.045 1.00 97.62 119 GLN A C 1
ATOM 986 O O . GLN A 1 119 ? -6.028 -3.066 3.594 1.00 97.62 119 GLN A O 1
ATOM 991 N N . ILE A 1 120 ? -8.053 -3.975 3.901 1.00 98.00 120 ILE A N 1
ATOM 992 C CA . ILE A 1 120 ? -8.797 -2.938 3.166 1.00 98.00 120 ILE A CA 1
ATOM 993 C C . ILE A 1 120 ? -8.577 -1.534 3.769 1.00 98.00 120 ILE A C 1
ATOM 995 O O . ILE A 1 120 ? -8.136 -0.649 3.038 1.00 98.00 120 ILE A O 1
ATOM 999 N N . PRO A 1 121 ? -8.796 -1.286 5.077 1.00 98.12 121 PRO A N 1
ATOM 1000 C CA . PRO A 1 121 ? -8.494 0.019 5.669 1.00 98.12 121 PRO A CA 1
ATOM 1001 C C . PRO A 1 121 ? -7.017 0.414 5.556 1.00 98.12 121 PRO A C 1
ATOM 1003 O O . PRO A 1 121 ? -6.719 1.594 5.373 1.00 98.12 121 PRO A O 1
ATOM 1006 N N . ALA A 1 122 ? -6.105 -0.559 5.643 1.00 98.31 122 ALA A N 1
ATOM 1007 C CA . ALA A 1 122 ? -4.666 -0.343 5.526 1.00 98.31 122 ALA A CA 1
ATOM 1008 C C . ALA A 1 122 ? -4.252 0.129 4.120 1.00 98.31 122 ALA A C 1
ATOM 1010 O O . ALA A 1 122 ? -3.505 1.100 4.003 1.00 98.31 122 ALA A O 1
ATOM 1011 N N . ILE A 1 123 ? -4.755 -0.501 3.050 1.00 98.50 123 ILE A N 1
ATOM 1012 C CA . ILE A 1 123 ? -4.442 -0.069 1.678 1.00 98.50 123 ILE A CA 1
ATOM 1013 C C . ILE A 1 123 ? -5.098 1.276 1.361 1.00 98.50 123 ILE A C 1
ATOM 1015 O O . ILE A 1 123 ? -4.449 2.133 0.767 1.00 98.50 123 ILE A O 1
ATOM 1019 N N . THR A 1 124 ? -6.327 1.517 1.832 1.00 98.25 124 THR A N 1
ATOM 1020 C CA . THR A 1 124 ? -6.981 2.828 1.705 1.00 98.25 124 THR A CA 1
ATOM 1021 C C . THR A 1 124 ? -6.151 3.927 2.370 1.00 98.25 124 THR A C 1
ATOM 1023 O O . THR A 1 124 ? -5.948 4.978 1.771 1.00 98.25 124 THR A O 1
ATOM 1026 N N . PHE A 1 125 ? -5.584 3.666 3.553 1.00 97.69 125 PHE A N 1
ATOM 1027 C CA . PHE A 1 125 ? -4.697 4.621 4.218 1.00 97.69 125 PHE A CA 1
ATOM 1028 C C . PHE A 1 125 ? -3.446 4.929 3.383 1.00 97.69 125 PHE A C 1
ATOM 1030 O O . PHE A 1 125 ? -3.085 6.097 3.239 1.00 97.69 125 PHE A O 1
ATOM 1037 N N . LEU A 1 126 ? -2.810 3.920 2.773 1.00 97.56 126 LEU A N 1
ATOM 1038 C CA . LEU A 1 126 ? -1.668 4.159 1.881 1.00 97.56 126 LEU A CA 1
ATOM 1039 C C . LEU A 1 126 ? -2.048 4.978 0.641 1.00 97.56 126 LEU A C 1
ATOM 1041 O O . LEU A 1 126 ? -1.268 5.834 0.225 1.00 97.56 126 LEU A O 1
ATOM 1045 N N . ILE A 1 127 ? -3.237 4.758 0.071 1.00 97.62 127 ILE A N 1
ATOM 1046 C CA . ILE A 1 127 ? -3.759 5.583 -1.029 1.00 97.62 127 ILE A CA 1
ATOM 1047 C C . ILE A 1 127 ? -3.920 7.034 -0.562 1.00 97.62 127 ILE A C 1
ATOM 1049 O O . ILE A 1 127 ? -3.445 7.942 -1.241 1.00 97.62 127 ILE A O 1
ATOM 1053 N N . CYS A 1 128 ? -4.498 7.270 0.618 1.00 95.75 128 CYS A N 1
ATOM 1054 C CA . CYS A 1 128 ? -4.615 8.615 1.183 1.00 95.75 128 CYS A CA 1
ATOM 1055 C C . CYS A 1 128 ? -3.246 9.276 1.433 1.00 95.75 128 CYS A C 1
ATOM 1057 O O . CYS A 1 128 ? -3.086 10.476 1.197 1.00 95.75 128 CYS A O 1
ATOM 1059 N N . CYS A 1 129 ? -2.232 8.507 1.851 1.00 94.56 129 CYS A N 1
ATOM 1060 C CA . CYS A 1 129 ? -0.857 9.002 1.952 1.00 94.56 129 CYS A CA 1
ATOM 1061 C C . CYS A 1 129 ? -0.300 9.441 0.589 1.00 94.56 129 CYS A C 1
ATOM 1063 O O . CYS A 1 129 ? 0.300 10.511 0.501 1.00 94.56 129 CYS A O 1
ATOM 1065 N N . LEU A 1 130 ? -0.527 8.667 -0.479 1.00 93.94 130 LEU A N 1
ATOM 1066 C CA . LEU A 1 130 ? -0.128 9.061 -1.837 1.00 93.94 130 LEU A CA 1
ATOM 1067 C C . LEU A 1 130 ? -0.913 10.273 -2.355 1.00 93.94 130 LEU A C 1
ATOM 1069 O O . LEU A 1 130 ? -0.362 11.098 -3.072 1.00 93.94 130 LEU A O 1
ATOM 1073 N N . GLN A 1 131 ? -2.177 10.430 -1.969 1.00 93.12 131 GLN A N 1
ATOM 1074 C CA . GLN A 1 131 ? -2.967 11.620 -2.306 1.00 93.12 131 GLN A CA 1
ATOM 1075 C C . GLN A 1 131 ? -2.494 12.879 -1.561 1.00 93.12 131 GLN A C 1
ATOM 1077 O O . GLN A 1 131 ? -2.773 13.987 -2.004 1.00 93.12 131 GLN A O 1
ATOM 1082 N N . SER A 1 132 ? -1.746 12.711 -0.468 1.00 91.75 132 SER A N 1
ATOM 1083 C CA . SER A 1 132 ? -1.221 13.793 0.381 1.00 91.75 132 SER A CA 1
ATOM 1084 C C . SER A 1 132 ? 0.296 13.938 0.252 1.00 91.75 132 SER A C 1
ATOM 1086 O O . SER A 1 132 ? 1.014 14.215 1.216 1.00 91.75 132 SER A O 1
ATOM 1088 N N . PHE A 1 133 ? 0.812 13.675 -0.948 1.00 88.81 133 PHE A N 1
ATOM 1089 C CA . PHE A 1 133 ? 2.245 13.615 -1.225 1.00 88.81 133 PHE A CA 1
ATOM 1090 C C . PHE A 1 133 ? 2.955 14.977 -1.180 1.00 88.81 133 PHE A C 1
ATOM 1092 O O . PHE A 1 133 ? 4.182 15.051 -1.237 1.00 88.81 133 PHE A O 1
ATOM 1099 N N . ASP A 1 134 ? 2.205 16.069 -1.101 1.00 89.19 134 ASP A N 1
ATOM 1100 C CA . ASP A 1 134 ? 2.697 17.421 -0.846 1.00 89.19 134 ASP A CA 1
ATOM 1101 C C . ASP A 1 134 ? 3.121 17.629 0.620 1.00 89.19 134 ASP A C 1
ATOM 1103 O O . ASP A 1 134 ? 3.918 18.521 0.921 1.00 89.19 134 ASP A O 1
ATOM 1107 N N . ILE A 1 135 ? 2.673 16.760 1.530 1.00 90.75 135 ILE A N 1
ATOM 1108 C CA . ILE A 1 135 ? 3.063 16.778 2.939 1.00 90.75 135 ILE A CA 1
ATOM 1109 C C . ILE A 1 135 ? 4.424 16.088 3.111 1.00 90.75 135 ILE A C 1
ATOM 1111 O O . ILE A 1 135 ? 4.551 14.868 3.003 1.00 90.75 135 ILE A O 1
ATOM 1115 N N . ALA A 1 136 ? 5.469 16.869 3.406 1.00 89.81 136 ALA A N 1
ATOM 1116 C CA . ALA A 1 136 ? 6.861 16.401 3.354 1.00 89.81 136 ALA A CA 1
ATOM 1117 C C . ALA A 1 136 ? 7.170 15.137 4.198 1.00 89.81 136 ALA A C 1
ATOM 1119 O O . ALA A 1 136 ? 7.866 14.249 3.689 1.00 89.81 136 ALA A O 1
ATOM 1120 N N . PRO A 1 137 ? 6.664 14.973 5.439 1.00 89.06 137 PRO A N 1
ATOM 1121 C CA . PRO A 1 137 ? 6.873 13.730 6.190 1.00 89.06 137 PRO A CA 1
ATOM 1122 C C . PRO A 1 137 ? 6.184 12.510 5.562 1.00 89.06 137 PRO A C 1
ATOM 1124 O O . PRO A 1 137 ? 6.776 11.434 5.514 1.00 89.06 137 PRO A O 1
ATOM 1127 N N . VAL A 1 138 ? 4.986 12.685 4.997 1.00 91.44 138 VAL A N 1
ATOM 1128 C CA . VAL A 1 138 ? 4.240 11.621 4.300 1.00 91.44 138 VAL A CA 1
ATOM 1129 C C . VAL A 1 138 ? 4.979 11.190 3.042 1.00 91.44 138 VAL A C 1
ATOM 1131 O O . VAL A 1 138 ? 5.229 10.003 2.834 1.00 91.44 138 VAL A O 1
ATOM 1134 N N . GLN A 1 139 ? 5.405 12.169 2.242 1.00 92.88 139 GLN A N 1
ATOM 1135 C CA . GLN A 1 139 ? 6.242 11.954 1.068 1.00 92.88 139 GLN A CA 1
ATOM 1136 C C . GLN A 1 139 ? 7.515 11.181 1.418 1.00 92.88 139 GLN A C 1
ATOM 1138 O O . GLN A 1 139 ? 7.897 10.257 0.699 1.00 92.88 139 GLN A O 1
ATOM 1143 N N . THR A 1 140 ? 8.171 11.551 2.520 1.00 92.62 140 THR A N 1
ATOM 1144 C CA . THR A 1 140 ? 9.414 10.914 2.962 1.00 92.62 140 THR A CA 1
ATOM 1145 C C . THR A 1 140 ? 9.204 9.433 3.259 1.00 92.62 140 THR A C 1
ATOM 1147 O O . THR A 1 140 ? 9.997 8.619 2.792 1.00 92.62 140 THR A O 1
ATOM 1150 N N . GLU A 1 141 ? 8.143 9.068 3.985 1.00 93.69 141 GLU A N 1
ATOM 1151 C CA . GLU A 1 141 ? 7.828 7.661 4.265 1.00 93.69 141 GLU A CA 1
ATOM 1152 C C . GLU A 1 141 ? 7.441 6.893 2.996 1.00 93.69 141 GLU A C 1
ATOM 1154 O O . GLU A 1 141 ? 7.973 5.810 2.750 1.00 93.69 141 GLU A O 1
ATOM 1159 N N . CYS A 1 142 ? 6.606 7.478 2.131 1.00 94.50 142 CYS A N 1
ATOM 1160 C CA . CYS A 1 142 ? 6.204 6.845 0.874 1.00 94.50 142 CYS A CA 1
ATOM 1161 C C . CYS A 1 142 ? 7.409 6.564 -0.039 1.00 94.50 142 CYS A C 1
ATOM 1163 O O . CYS A 1 142 ? 7.554 5.463 -0.568 1.00 94.50 142 CYS A O 1
ATOM 1165 N N . LEU A 1 143 ? 8.321 7.530 -0.203 1.00 94.12 143 LEU A N 1
ATOM 1166 C CA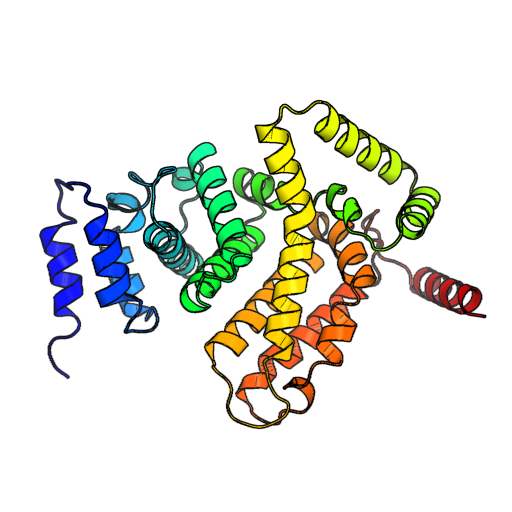 . LEU A 1 143 ? 9.480 7.388 -1.091 1.00 94.12 143 LEU A CA 1
ATOM 1167 C C . LEU A 1 143 ? 10.489 6.329 -0.637 1.00 94.12 143 LEU A C 1
ATOM 1169 O O . LEU A 1 143 ? 11.246 5.845 -1.480 1.00 94.12 143 LEU A O 1
ATOM 1173 N N . LYS A 1 144 ? 10.503 5.928 0.643 1.00 95.00 144 LYS A N 1
ATOM 1174 C CA . LYS A 1 144 ? 11.351 4.814 1.109 1.00 95.00 144 LYS A CA 1
ATOM 1175 C C . LYS A 1 144 ? 11.012 3.502 0.396 1.00 95.00 144 LYS A C 1
ATOM 1177 O O . LYS A 1 144 ? 11.917 2.722 0.106 1.00 95.00 144 LYS A O 1
ATOM 1182 N N . LEU A 1 145 ? 9.740 3.297 0.045 1.00 96.56 145 LEU A N 1
ATOM 1183 C CA . LEU A 1 145 ? 9.261 2.088 -0.634 1.00 96.56 145 LEU A CA 1
ATOM 1184 C C . LEU A 1 145 ? 9.560 2.081 -2.135 1.00 96.56 145 LEU A C 1
ATOM 1186 O O . LEU A 1 145 ? 9.693 1.019 -2.732 1.00 96.56 145 LEU A O 1
ATOM 1190 N N . PHE A 1 146 ? 9.691 3.255 -2.756 1.00 95.25 146 PHE A N 1
ATOM 1191 C CA . PHE A 1 146 ? 9.795 3.400 -4.214 1.00 95.25 146 PHE A CA 1
ATOM 1192 C C . PHE A 1 146 ? 11.159 3.942 -4.640 1.00 95.25 146 PHE A C 1
ATOM 1194 O O . PHE A 1 146 ? 11.268 4.785 -5.526 1.00 95.25 146 PHE A O 1
ATOM 1201 N N . THR A 1 147 ? 12.229 3.484 -3.988 1.00 95.12 147 THR A N 1
ATOM 1202 C CA . THR A 1 147 ? 13.600 3.849 -4.374 1.00 95.12 147 THR A CA 1
ATOM 1203 C C . THR A 1 147 ? 14.108 2.980 -5.524 1.00 95.12 147 THR A C 1
ATOM 1205 O O . THR A 1 147 ? 13.603 1.886 -5.755 1.00 95.12 147 THR A O 1
ATOM 1208 N N . ILE A 1 148 ? 15.216 3.375 -6.167 1.00 96.31 148 ILE A N 1
ATOM 1209 C CA . ILE A 1 148 ? 15.917 2.507 -7.136 1.00 96.31 148 ILE A CA 1
ATOM 1210 C C . ILE A 1 148 ? 16.284 1.132 -6.552 1.00 96.31 148 ILE A C 1
ATOM 1212 O O . ILE A 1 148 ? 16.548 0.195 -7.296 1.00 96.31 148 ILE A O 1
ATOM 1216 N N . GLY A 1 149 ? 16.329 1.004 -5.219 1.00 96.75 149 GLY A N 1
ATOM 1217 C CA . GLY A 1 149 ? 16.616 -0.250 -4.540 1.00 96.75 149 GLY A CA 1
ATOM 1218 C C . GLY A 1 149 ? 15.634 -1.366 -4.895 1.00 96.75 149 GLY A C 1
ATOM 1219 O O . GLY A 1 149 ? 16.061 -2.514 -4.888 1.00 96.75 149 GLY A O 1
ATOM 1220 N N . ILE A 1 150 ? 14.389 -1.051 -5.282 1.00 97.50 150 ILE A N 1
ATOM 1221 C CA . ILE A 1 150 ? 13.396 -2.061 -5.688 1.00 97.50 150 ILE A CA 1
ATOM 1222 C C . ILE A 1 150 ? 13.832 -2.850 -6.929 1.00 97.50 150 ILE A C 1
ATOM 1224 O O . ILE A 1 150 ? 13.392 -3.977 -7.126 1.00 97.50 150 ILE A O 1
ATOM 1228 N N . TRP A 1 151 ? 14.762 -2.319 -7.732 1.00 97.50 151 TRP A N 1
ATOM 1229 C CA . TRP A 1 151 ? 15.347 -3.029 -8.875 1.00 97.50 151 TRP A CA 1
ATOM 1230 C C . TRP A 1 151 ? 16.283 -4.183 -8.483 1.00 97.50 151 TRP A C 1
ATOM 1232 O O . TRP A 1 151 ? 16.853 -4.839 -9.358 1.00 97.50 151 TRP A O 1
ATOM 1242 N N . SER A 1 152 ? 16.447 -4.467 -7.184 1.00 96.19 152 SER A N 1
ATOM 1243 C CA . SER A 1 152 ? 16.966 -5.761 -6.727 1.00 96.19 152 SER A CA 1
ATOM 1244 C C . SER A 1 152 ? 16.015 -6.912 -7.037 1.00 96.19 152 SER A C 1
ATOM 1246 O O . SER A 1 152 ? 16.472 -8.045 -7.092 1.00 96.19 152 SER A O 1
ATOM 1248 N N . ASN A 1 153 ? 14.729 -6.615 -7.245 1.00 96.88 153 ASN A N 1
ATOM 1249 C CA . ASN A 1 153 ? 13.688 -7.599 -7.523 1.00 96.88 153 ASN A CA 1
ATOM 1250 C C . ASN A 1 153 ? 13.440 -7.822 -9.018 1.00 96.88 153 ASN A C 1
ATOM 1252 O O . ASN A 1 153 ? 12.603 -8.647 -9.353 1.00 96.88 153 ASN A O 1
ATOM 1256 N N . LEU A 1 154 ? 14.151 -7.129 -9.917 1.00 96.56 154 LEU A N 1
ATOM 1257 C CA . LEU A 1 154 ? 14.066 -7.434 -11.349 1.00 96.56 154 LEU A CA 1
ATOM 1258 C C . LEU A 1 154 ? 14.553 -8.865 -11.606 1.00 96.56 154 LEU A C 1
ATOM 1260 O O . LEU A 1 154 ? 15.600 -9.260 -11.089 1.00 96.56 154 LEU A O 1
ATOM 1264 N N . ALA A 1 155 ? 13.829 -9.604 -12.445 1.00 92.94 155 ALA A N 1
ATOM 1265 C CA . ALA A 1 155 ? 14.084 -11.014 -12.722 1.00 92.94 155 ALA A CA 1
ATOM 1266 C C . ALA A 1 155 ? 15.494 -11.263 -13.278 1.00 92.94 155 ALA A C 1
ATOM 1268 O O . ALA A 1 155 ? 16.131 -12.267 -12.953 1.00 92.94 155 ALA A O 1
ATOM 1269 N N . TYR A 1 156 ? 16.002 -10.332 -14.093 1.00 91.19 156 TYR A N 1
ATOM 1270 C CA . TYR A 1 156 ? 17.317 -10.438 -14.718 1.00 91.19 156 TYR A CA 1
ATOM 1271 C C . TYR A 1 156 ? 18.155 -9.178 -14.514 1.00 91.19 156 TYR A C 1
ATOM 1273 O O . TYR A 1 156 ? 17.762 -8.069 -14.881 1.00 91.19 156 TYR A O 1
ATOM 1281 N N . GLU A 1 157 ? 19.382 -9.357 -14.024 1.00 91.69 157 GLU A N 1
ATOM 1282 C CA . GLU A 1 157 ? 20.357 -8.269 -13.892 1.00 91.69 157 GLU A CA 1
ATOM 1283 C C . GLU A 1 157 ? 20.680 -7.603 -15.239 1.00 91.69 157 GLU A C 1
ATOM 1285 O O . GLU A 1 157 ? 20.842 -6.385 -15.301 1.00 91.69 157 GLU A O 1
ATOM 1290 N N . SER A 1 158 ? 20.695 -8.370 -16.333 1.00 91.62 158 SER A N 1
ATOM 1291 C CA . SER A 1 158 ? 20.947 -7.856 -17.685 1.00 91.62 158 SER A CA 1
ATOM 1292 C C . SER A 1 158 ? 19.987 -6.734 -18.083 1.00 91.62 158 SER A C 1
ATOM 1294 O O . SER A 1 158 ? 20.411 -5.770 -18.719 1.00 91.62 158 SER A O 1
ATOM 1296 N N . ARG A 1 159 ? 18.718 -6.809 -17.664 1.00 91.12 159 ARG A N 1
ATOM 1297 C CA . ARG A 1 159 ? 17.715 -5.768 -17.911 1.00 91.12 159 ARG A CA 1
ATOM 1298 C C . ARG A 1 159 ? 18.103 -4.454 -17.238 1.00 91.12 159 ARG A C 1
ATOM 1300 O O . ARG A 1 159 ? 18.092 -3.399 -17.868 1.00 91.12 159 ARG A O 1
ATOM 1307 N N . ARG A 1 160 ? 18.505 -4.523 -15.968 1.00 93.50 160 ARG A N 1
ATOM 1308 C CA . ARG A 1 160 ? 18.984 -3.365 -15.204 1.00 93.50 160 ARG A CA 1
ATOM 1309 C C . ARG A 1 160 ? 20.239 -2.759 -15.840 1.00 93.50 160 ARG A C 1
ATOM 1311 O O . ARG A 1 160 ? 20.340 -1.542 -15.967 1.00 93.50 160 ARG A O 1
ATOM 1318 N N . GLU A 1 161 ? 21.175 -3.599 -16.273 1.00 94.00 161 GLU A N 1
ATOM 1319 C CA . GLU A 1 161 ? 22.420 -3.160 -16.913 1.00 94.00 161 GLU A CA 1
ATOM 1320 C C . GLU A 1 161 ? 22.190 -2.482 -18.274 1.00 94.00 161 GLU A C 1
ATOM 1322 O O . GLU A 1 161 ? 22.864 -1.496 -18.589 1.00 94.00 161 GLU A O 1
ATOM 1327 N N . GLN A 1 162 ? 21.207 -2.945 -19.055 1.00 91.19 162 GLN A N 1
ATOM 1328 C CA . GLN A 1 162 ? 20.772 -2.266 -20.280 1.00 91.19 162 GLN A CA 1
ATOM 1329 C C . GLN A 1 162 ? 20.230 -0.866 -19.970 1.00 91.19 162 GLN A C 1
ATOM 1331 O O . GLN A 1 162 ? 20.726 0.112 -20.524 1.00 91.19 162 GLN A O 1
ATOM 1336 N N . ILE A 1 163 ? 19.320 -0.742 -18.999 1.00 91.81 163 ILE A N 1
ATOM 1337 C CA . ILE A 1 163 ? 18.773 0.560 -18.580 1.00 91.81 163 ILE A CA 1
ATOM 1338 C C . ILE A 1 163 ? 19.889 1.501 -18.097 1.00 91.81 163 ILE A C 1
ATOM 1340 O O . ILE A 1 163 ? 19.881 2.694 -18.384 1.00 91.81 163 ILE A O 1
ATOM 1344 N N . PHE A 1 164 ? 20.895 0.984 -17.391 1.00 94.50 164 PHE A N 1
ATOM 1345 C CA . PHE A 1 164 ? 22.053 1.777 -16.970 1.00 94.50 164 PHE A CA 1
ATOM 1346 C C . PHE A 1 164 ? 22.956 2.227 -18.117 1.00 94.50 164 PHE A C 1
ATOM 1348 O O . PHE A 1 164 ? 23.682 3.208 -17.953 1.00 94.50 164 PHE A O 1
ATOM 1355 N N . THR A 1 165 ? 22.957 1.504 -19.233 1.00 93.00 165 THR A N 1
ATOM 1356 C CA . THR A 1 165 ? 23.689 1.897 -20.442 1.00 93.00 165 THR A CA 1
ATOM 1357 C C . THR A 1 165 ? 23.005 3.094 -21.091 1.00 93.00 165 THR A C 1
ATOM 1359 O O . THR A 1 165 ? 23.673 4.083 -21.389 1.00 93.00 165 THR A O 1
ATOM 1362 N N . ASP A 1 166 ? 21.677 3.046 -21.192 1.00 88.25 166 ASP A N 1
ATOM 1363 C CA . ASP A 1 166 ? 20.864 4.130 -21.748 1.00 88.25 166 ASP A CA 1
ATOM 1364 C C . ASP A 1 166 ? 20.833 5.354 -20.811 1.00 88.25 166 ASP A C 1
ATOM 1366 O O . ASP A 1 166 ? 20.843 6.503 -21.256 1.00 88.25 166 ASP A O 1
ATOM 1370 N N . TYR A 1 167 ? 20.881 5.122 -19.492 1.00 91.81 167 TYR A N 1
ATOM 1371 C CA . TYR A 1 167 ? 20.806 6.156 -18.458 1.00 91.81 167 TYR A CA 1
ATOM 1372 C C . TYR A 1 167 ? 21.911 6.003 -17.388 1.00 91.81 167 TYR A C 1
ATOM 1374 O O . TYR A 1 167 ? 21.647 5.582 -16.253 1.00 91.81 167 TYR A O 1
ATOM 1382 N N . PRO A 1 168 ? 23.161 6.429 -17.669 1.00 92.69 168 PRO A N 1
ATOM 1383 C CA . PRO A 1 168 ? 24.312 6.217 -16.775 1.00 92.69 168 PRO A CA 1
ATOM 1384 C C . PRO A 1 168 ? 24.183 6.817 -15.366 1.00 92.69 168 PRO A C 1
ATOM 1386 O O . PRO A 1 168 ? 24.816 6.350 -14.415 1.00 92.69 168 PRO A O 1
ATOM 1389 N N . PHE A 1 169 ? 23.363 7.857 -15.192 1.00 92.50 169 PHE A N 1
ATOM 1390 C CA . PHE A 1 169 ? 23.111 8.452 -13.877 1.00 92.50 169 PHE A CA 1
ATOM 1391 C C . PHE A 1 169 ? 22.355 7.505 -12.928 1.00 92.50 169 PHE A C 1
ATOM 1393 O O . PHE A 1 169 ? 22.552 7.580 -11.714 1.00 92.50 169 PHE A O 1
ATOM 1400 N N . LEU A 1 170 ? 21.555 6.572 -13.458 1.00 95.00 170 LEU A N 1
ATOM 1401 C CA . LEU A 1 170 ? 20.859 5.559 -12.662 1.00 95.00 170 LEU A CA 1
ATOM 1402 C C . LEU A 1 170 ? 21.837 4.561 -12.041 1.00 95.00 170 LEU A C 1
ATOM 1404 O O . LEU A 1 170 ? 21.674 4.203 -10.877 1.00 95.00 170 LEU A O 1
ATOM 1408 N N . ARG A 1 171 ? 22.923 4.212 -12.744 1.00 96.12 171 ARG A N 1
ATOM 1409 C CA . ARG A 1 171 ? 24.002 3.383 -12.181 1.00 96.12 171 ARG A CA 1
ATOM 1410 C C . ARG A 1 171 ? 24.622 4.028 -10.942 1.00 96.12 171 ARG A C 1
ATOM 1412 O O . ARG A 1 171 ? 24.873 3.354 -9.946 1.00 96.12 171 ARG A O 1
ATOM 1419 N N . LYS A 1 172 ? 24.842 5.348 -10.972 1.00 95.88 172 LYS A N 1
ATOM 1420 C CA . LYS A 1 172 ? 25.355 6.091 -9.807 1.00 95.88 172 LYS A CA 1
ATOM 1421 C C . LYS A 1 172 ? 24.380 6.022 -8.629 1.00 95.88 172 LYS A C 1
ATOM 1423 O O . LYS A 1 172 ? 24.812 5.781 -7.502 1.00 95.88 172 LYS A O 1
ATOM 1428 N N . LEU A 1 173 ? 23.081 6.194 -8.884 1.00 95.69 173 LEU A N 1
ATOM 1429 C CA . LEU A 1 173 ? 22.044 6.116 -7.852 1.00 95.69 173 LEU A CA 1
ATOM 1430 C C . LEU A 1 173 ? 21.942 4.704 -7.250 1.00 95.69 173 LEU A C 1
ATOM 1432 O O . LEU A 1 173 ? 21.880 4.562 -6.030 1.00 95.69 173 LEU A O 1
ATOM 1436 N N . TRP A 1 174 ? 22.002 3.669 -8.089 1.00 97.12 174 TRP A N 1
ATOM 1437 C CA . TRP A 1 174 ? 22.013 2.264 -7.678 1.00 97.12 174 TRP A CA 1
ATOM 1438 C C . TRP A 1 174 ? 23.214 1.940 -6.787 1.00 97.12 174 TRP A C 1
ATOM 1440 O O . TRP A 1 174 ? 23.053 1.422 -5.680 1.00 97.12 174 TRP A O 1
ATOM 1450 N N . ASN A 1 175 ? 24.415 2.335 -7.217 1.00 97.38 175 ASN A N 1
ATOM 1451 C CA . ASN A 1 175 ? 25.641 2.142 -6.446 1.00 97.38 175 ASN A CA 1
ATOM 1452 C C . ASN A 1 175 ? 25.583 2.868 -5.094 1.00 97.38 175 ASN A C 1
ATOM 1454 O O . ASN A 1 175 ? 25.991 2.307 -4.079 1.00 97.38 175 ASN A O 1
ATOM 1458 N N . SER A 1 176 ? 25.039 4.090 -5.058 1.00 97.19 176 SER A N 1
ATOM 1459 C CA . SER A 1 176 ? 24.824 4.840 -3.814 1.00 97.19 176 SER A CA 1
ATOM 1460 C C . SER A 1 176 ? 23.850 4.120 -2.875 1.00 97.19 176 SER A C 1
ATOM 1462 O O . SER A 1 176 ? 24.150 3.929 -1.695 1.00 97.19 176 SER A O 1
ATOM 1464 N N . SER A 1 177 ? 22.723 3.638 -3.408 1.00 96.50 177 SER A N 1
ATOM 1465 C CA . SER A 1 177 ? 21.730 2.873 -2.648 1.00 96.50 177 SER A CA 1
ATOM 1466 C C . SER A 1 177 ? 22.342 1.603 -2.043 1.00 96.50 177 SER A C 1
ATOM 1468 O O . SER A 1 177 ? 22.157 1.325 -0.858 1.00 96.50 177 SER A O 1
ATOM 1470 N N . ASN A 1 178 ? 23.132 0.850 -2.813 1.00 97.12 178 ASN A N 1
ATOM 1471 C CA . ASN A 1 178 ? 23.811 -0.355 -2.323 1.00 97.12 178 ASN A CA 1
ATOM 1472 C C . ASN A 1 178 ? 24.928 -0.053 -1.325 1.00 97.12 178 ASN A C 1
ATOM 1474 O O . ASN A 1 178 ? 25.085 -0.791 -0.356 1.00 97.12 178 ASN A O 1
ATOM 1478 N N . LYS A 1 179 ? 25.653 1.056 -1.494 1.00 97.75 179 LYS A N 1
ATOM 1479 C CA . LYS A 1 179 ? 26.624 1.516 -0.497 1.00 97.75 179 LYS A CA 1
ATOM 1480 C C . LYS A 1 179 ? 25.941 1.855 0.831 1.00 97.75 179 LYS A C 1
ATOM 1482 O O . LYS A 1 179 ? 26.455 1.471 1.877 1.00 97.75 179 LYS A O 1
ATOM 1487 N N . LYS A 1 180 ? 24.781 2.526 0.798 1.00 96.38 180 LYS A N 1
ATOM 1488 C CA . LYS A 1 180 ? 23.972 2.812 1.997 1.00 96.38 180 LYS A CA 1
ATOM 1489 C C . LYS A 1 180 ? 23.541 1.520 2.695 1.00 96.38 180 LYS A C 1
ATOM 1491 O O . LYS A 1 180 ? 23.674 1.428 3.908 1.00 96.38 180 LYS A O 1
ATOM 1496 N N . LEU A 1 181 ? 23.083 0.526 1.934 1.00 96.50 181 LEU A N 1
ATOM 1497 C CA . LEU A 1 181 ? 22.702 -0.780 2.476 1.00 96.50 181 LEU A CA 1
ATOM 1498 C C . LEU A 1 181 ? 23.894 -1.525 3.103 1.00 96.50 181 LEU A C 1
ATOM 1500 O O . LEU A 1 181 ? 23.763 -2.081 4.186 1.00 96.50 181 LEU A O 1
ATOM 1504 N N . ALA A 1 182 ? 25.056 -1.519 2.448 1.00 97.00 182 ALA A N 1
ATOM 1505 C CA . ALA A 1 182 ? 26.257 -2.199 2.939 1.00 97.00 182 ALA A CA 1
ATOM 1506 C C . ALA A 1 182 ? 26.858 -1.545 4.196 1.00 97.00 182 ALA A C 1
ATOM 1508 O O . ALA A 1 182 ? 27.506 -2.226 4.984 1.00 97.00 182 ALA A O 1
ATOM 1509 N N . ALA A 1 183 ? 26.659 -0.237 4.375 1.00 97.38 183 ALA A N 1
ATOM 1510 C CA . ALA A 1 183 ? 27.144 0.517 5.530 1.00 97.38 183 ALA A CA 1
ATOM 1511 C C . ALA A 1 183 ? 26.159 0.543 6.717 1.00 97.38 183 ALA A C 1
ATOM 1513 O O . ALA A 1 183 ? 26.500 1.077 7.772 1.00 97.38 183 ALA A O 1
ATOM 1514 N N . ALA A 1 184 ? 24.939 0.026 6.548 1.00 96.81 184 ALA A N 1
ATOM 1515 C CA . ALA A 1 184 ? 23.922 0.002 7.594 1.00 96.81 184 ALA A CA 1
ATOM 1516 C C . ALA A 1 184 ? 24.252 -1.034 8.684 1.00 96.81 184 ALA A C 1
ATOM 1518 O O . ALA A 1 184 ? 24.855 -2.072 8.410 1.00 96.81 184 ALA A O 1
ATOM 1519 N N . ASN A 1 185 ? 23.826 -0.762 9.922 1.00 97.56 185 ASN A N 1
ATOM 1520 C CA . ASN A 1 185 ? 23.813 -1.776 10.981 1.00 97.56 185 ASN A CA 1
ATOM 1521 C C . ASN A 1 185 ? 22.723 -2.832 10.704 1.00 97.56 185 ASN A C 1
ATOM 1523 O O . ASN A 1 185 ? 21.892 -2.634 9.820 1.00 97.56 185 ASN A O 1
ATOM 1527 N N . GLU A 1 186 ? 22.708 -3.932 11.460 1.00 96.38 186 GLU A N 1
ATOM 1528 C CA . GLU A 1 186 ? 21.823 -5.071 11.168 1.00 96.38 186 GLU A CA 1
ATOM 1529 C C . GLU A 1 186 ? 20.336 -4.679 11.120 1.00 96.38 186 GLU A C 1
ATOM 1531 O O . GLU A 1 186 ? 19.672 -4.904 10.113 1.00 96.38 186 GLU A O 1
ATOM 1536 N N . SER A 1 187 ? 19.843 -3.972 12.142 1.00 94.69 187 SER A N 1
ATOM 1537 C CA . SER A 1 187 ? 18.441 -3.534 12.204 1.00 94.69 187 SER A CA 1
ATOM 1538 C C . SER A 1 187 ? 18.058 -2.592 11.052 1.00 94.69 187 SER A C 1
ATOM 1540 O O . SER A 1 187 ? 17.020 -2.766 10.415 1.00 94.69 187 SER A O 1
ATOM 1542 N N . ALA A 1 188 ? 18.906 -1.613 10.719 1.00 95.06 188 ALA A N 1
ATOM 1543 C CA . ALA A 1 188 ? 18.644 -0.714 9.597 1.00 95.06 188 ALA A CA 1
ATOM 1544 C C . ALA A 1 188 ? 18.744 -1.439 8.246 1.00 95.06 188 ALA A C 1
ATOM 1546 O O . ALA A 1 188 ? 18.040 -1.088 7.301 1.00 95.06 188 ALA A O 1
ATOM 1547 N N . LYS A 1 189 ? 19.609 -2.449 8.136 1.00 96.88 189 LYS A N 1
ATOM 1548 C CA . LYS A 1 189 ? 19.762 -3.265 6.932 1.00 96.88 189 LYS A CA 1
ATOM 1549 C C . LYS A 1 189 ? 18.533 -4.136 6.690 1.00 96.88 189 LYS A C 1
ATOM 1551 O O . LYS A 1 189 ? 18.053 -4.164 5.560 1.00 96.88 189 LYS A O 1
ATOM 1556 N N . GLU A 1 190 ? 18.001 -4.787 7.723 1.00 96.06 190 GLU A N 1
ATOM 1557 C CA . GLU A 1 190 ? 16.736 -5.533 7.656 1.00 96.06 190 GLU A CA 1
ATOM 1558 C C . GLU A 1 190 ? 15.597 -4.635 7.173 1.00 96.06 190 GLU A C 1
ATOM 1560 O O . GLU A 1 190 ? 14.884 -4.984 6.234 1.00 96.06 190 GLU A O 1
ATOM 1565 N N . GLN A 1 191 ? 15.490 -3.436 7.746 1.00 94.69 191 GLN A N 1
ATOM 1566 C CA . GLN A 1 191 ? 14.481 -2.454 7.367 1.00 94.69 191 GLN A CA 1
ATOM 1567 C C . GLN A 1 191 ? 14.622 -2.004 5.901 1.00 94.69 191 GLN A C 1
ATOM 1569 O O . GLN A 1 191 ? 13.644 -2.000 5.157 1.00 94.69 191 GLN A O 1
ATOM 1574 N N . LEU A 1 192 ? 15.840 -1.692 5.445 1.00 96.50 192 LEU A N 1
ATOM 1575 C CA . LEU A 1 192 ? 16.095 -1.316 4.050 1.00 96.50 192 LEU A CA 1
ATOM 1576 C C . LEU A 1 192 ? 15.812 -2.463 3.069 1.00 96.50 192 LEU A C 1
ATOM 1578 O O . LEU A 1 192 ? 15.327 -2.219 1.966 1.00 96.50 192 LEU A O 1
ATOM 1582 N N . LEU A 1 193 ? 16.141 -3.708 3.429 1.00 97.06 193 LEU A N 1
ATOM 1583 C CA . LEU A 1 193 ? 15.824 -4.880 2.608 1.00 97.06 193 LEU A CA 1
ATOM 1584 C C . LEU A 1 193 ? 14.316 -5.095 2.528 1.00 97.06 193 LEU A C 1
ATOM 1586 O O . LEU A 1 193 ? 13.793 -5.343 1.444 1.00 97.06 193 LEU A O 1
ATOM 1590 N N . TYR A 1 194 ? 13.624 -4.953 3.656 1.00 97.00 194 TYR A N 1
ATOM 1591 C CA . TYR A 1 194 ? 12.176 -5.036 3.710 1.00 97.00 194 TYR A CA 1
ATOM 1592 C C . TYR A 1 194 ? 11.527 -3.999 2.784 1.00 97.00 194 TYR A C 1
ATOM 1594 O O . TYR A 1 194 ? 10.763 -4.371 1.899 1.00 97.00 194 TYR A O 1
ATOM 1602 N N . GLU A 1 195 ? 11.901 -2.721 2.903 1.00 96.69 195 GLU A N 1
ATOM 1603 C CA . GLU A 1 195 ? 11.388 -1.635 2.053 1.00 96.69 195 GLU A CA 1
ATOM 1604 C C . GLU A 1 195 ? 11.635 -1.890 0.558 1.00 96.69 195 GLU A C 1
ATOM 1606 O O . GLU A 1 195 ? 10.751 -1.654 -0.262 1.00 96.69 195 GLU A O 1
ATOM 1611 N N . ARG A 1 196 ? 12.808 -2.428 0.190 1.00 97.12 196 ARG A N 1
ATOM 1612 C CA . ARG A 1 196 ? 13.135 -2.771 -1.206 1.00 97.12 196 ARG A CA 1
ATOM 1613 C C . ARG A 1 196 ? 12.284 -3.904 -1.769 1.00 97.12 196 ARG A C 1
ATOM 1615 O O . ARG A 1 196 ? 12.008 -3.906 -2.967 1.00 97.12 196 ARG A O 1
ATOM 1622 N N . ASN A 1 197 ? 11.927 -4.878 -0.937 1.00 97.88 197 ASN A N 1
ATOM 1623 C CA . ASN A 1 197 ? 11.206 -6.080 -1.356 1.00 97.88 197 ASN A CA 1
ATOM 1624 C C . ASN A 1 197 ? 9.689 -5.937 -1.231 1.00 97.88 197 ASN A C 1
ATOM 1626 O O . ASN A 1 197 ? 8.959 -6.651 -1.915 1.00 97.88 197 ASN A O 1
ATOM 1630 N N . TRP A 1 198 ? 9.216 -5.008 -0.400 1.00 98.38 198 TRP A N 1
ATOM 1631 C CA . TRP A 1 198 ? 7.809 -4.874 -0.042 1.00 98.38 198 TRP A CA 1
ATOM 1632 C C . TRP A 1 198 ? 6.874 -4.787 -1.251 1.00 98.38 198 TRP A C 1
ATOM 1634 O O . TRP A 1 198 ? 5.896 -5.525 -1.306 1.00 98.38 198 TRP A O 1
ATOM 1644 N N . LEU A 1 199 ? 7.192 -3.954 -2.250 1.00 98.19 199 LEU A N 1
ATOM 1645 C CA . LEU A 1 199 ? 6.337 -3.818 -3.433 1.00 98.19 199 LEU A CA 1
ATOM 1646 C C . LEU A 1 199 ? 6.248 -5.129 -4.230 1.00 98.19 199 LEU A C 1
ATOM 1648 O O . LEU A 1 199 ? 5.165 -5.498 -4.662 1.00 98.19 199 LEU A O 1
ATOM 1652 N N . CYS A 1 200 ? 7.352 -5.867 -4.384 1.00 97.56 200 CYS A N 1
ATOM 1653 C CA . CYS A 1 200 ? 7.337 -7.174 -5.051 1.00 97.56 200 CYS A CA 1
ATOM 1654 C C . CYS A 1 200 ? 6.476 -8.189 -4.276 1.00 97.56 200 CYS A C 1
ATOM 1656 O O . CYS A 1 200 ? 5.653 -8.887 -4.866 1.00 97.56 200 CYS A O 1
ATOM 1658 N N . LEU A 1 201 ? 6.596 -8.217 -2.944 1.00 97.75 201 LEU A N 1
ATOM 1659 C CA . LEU A 1 201 ? 5.769 -9.070 -2.084 1.00 97.75 201 LEU A CA 1
ATOM 1660 C C . LEU A 1 201 ? 4.278 -8.717 -2.196 1.00 97.75 201 LEU A C 1
ATOM 1662 O O . LEU A 1 201 ? 3.450 -9.612 -2.365 1.00 97.75 201 LEU A O 1
ATOM 1666 N N . LEU A 1 202 ? 3.944 -7.423 -2.176 1.00 98.38 202 LEU A N 1
ATOM 1667 C CA . LEU A 1 202 ? 2.578 -6.938 -2.362 1.00 98.38 202 LEU A CA 1
ATOM 1668 C C . LEU A 1 202 ? 2.021 -7.345 -3.730 1.00 98.38 202 LEU A C 1
ATOM 1670 O O . LEU A 1 202 ? 0.898 -7.829 -3.800 1.00 98.38 202 LEU A O 1
ATOM 1674 N N . LEU A 1 203 ? 2.797 -7.184 -4.806 1.00 98.19 203 LEU A N 1
ATOM 1675 C CA . LEU A 1 203 ? 2.388 -7.561 -6.162 1.00 98.19 203 LEU A CA 1
ATOM 1676 C C . LEU A 1 203 ? 2.123 -9.067 -6.284 1.00 98.19 203 LEU A C 1
ATOM 1678 O O . LEU A 1 203 ? 1.126 -9.465 -6.883 1.00 98.19 203 LEU A O 1
ATOM 1682 N N . ASN A 1 204 ? 2.970 -9.903 -5.680 1.00 96.88 204 ASN A N 1
ATOM 1683 C CA . ASN A 1 204 ? 2.770 -11.353 -5.663 1.00 96.88 204 ASN A CA 1
ATOM 1684 C C . ASN A 1 204 ? 1.499 -11.742 -4.894 1.00 96.88 204 ASN A C 1
ATOM 1686 O O . ASN A 1 204 ? 0.702 -12.547 -5.386 1.00 96.88 204 ASN A O 1
ATOM 1690 N N . SER A 1 205 ? 1.281 -11.144 -3.717 1.00 96.56 205 SER A N 1
ATOM 1691 C CA . SER A 1 205 ? 0.055 -11.347 -2.935 1.00 96.56 205 SER A CA 1
ATOM 1692 C C . SER A 1 205 ? -1.179 -10.886 -3.716 1.00 96.56 205 SER A C 1
ATOM 1694 O O . SER A 1 205 ? -2.135 -11.644 -3.869 1.00 96.56 205 SER A O 1
ATOM 1696 N N . PHE A 1 206 ? -1.125 -9.698 -4.319 1.00 97.75 206 PHE A N 1
ATOM 1697 C CA . PHE A 1 206 ? -2.182 -9.151 -5.163 1.00 97.75 206 PHE A CA 1
ATOM 1698 C C . PHE A 1 206 ? -2.561 -10.089 -6.308 1.00 97.75 206 PHE A C 1
ATOM 1700 O O . PHE A 1 206 ? -3.729 -10.444 -6.430 1.00 97.75 206 PHE A O 1
ATOM 1707 N N . VAL A 1 207 ? -1.598 -10.548 -7.113 1.00 98.00 207 VAL A N 1
ATOM 1708 C CA . VAL A 1 207 ? -1.881 -11.473 -8.222 1.00 98.00 207 VAL A CA 1
ATOM 1709 C C . VAL A 1 207 ? -2.504 -12.770 -7.695 1.00 98.00 207 VAL A C 1
ATOM 1711 O O . VAL A 1 207 ? -3.489 -13.246 -8.257 1.00 98.00 207 VAL A O 1
ATOM 1714 N N . SER A 1 208 ? -1.998 -13.313 -6.584 1.00 96.44 208 SER A N 1
ATOM 1715 C CA . SER A 1 208 ? -2.583 -14.496 -5.940 1.00 96.44 208 SER A CA 1
ATOM 1716 C C . SER A 1 208 ? -4.047 -14.273 -5.536 1.00 96.44 208 SER A C 1
ATOM 1718 O O . SER A 1 208 ? -4.903 -15.106 -5.834 1.00 96.44 208 SER A O 1
ATOM 1720 N N . GLN A 1 209 ? -4.373 -13.134 -4.914 1.00 95.94 209 GLN A N 1
ATOM 1721 C CA . GLN A 1 209 ? -5.748 -12.785 -4.535 1.00 95.94 209 GLN A CA 1
ATOM 1722 C C . GLN A 1 209 ? -6.640 -12.527 -5.758 1.00 95.94 209 GLN A C 1
ATOM 1724 O O . GLN A 1 209 ? -7.788 -12.969 -5.783 1.00 95.94 209 GLN A O 1
ATOM 1729 N N . LEU A 1 210 ? -6.122 -11.868 -6.795 1.00 96.81 210 LEU A N 1
ATOM 1730 C CA . LEU A 1 210 ? -6.844 -11.584 -8.035 1.00 96.81 210 LEU A CA 1
ATOM 1731 C C . LEU A 1 210 ? -7.267 -12.875 -8.749 1.00 96.81 210 LEU A C 1
ATOM 1733 O O . LEU A 1 210 ? -8.390 -12.977 -9.238 1.00 96.81 210 LEU A O 1
ATOM 1737 N N . TYR A 1 211 ? -6.398 -13.889 -8.763 1.00 97.31 211 TYR A N 1
ATOM 1738 C CA . TYR A 1 211 ? -6.673 -15.186 -9.393 1.00 97.31 211 TYR A CA 1
ATOM 1739 C C . TYR A 1 211 ? -7.624 -16.080 -8.584 1.00 97.31 211 TYR A C 1
ATOM 1741 O O . TYR A 1 211 ? -8.133 -17.063 -9.125 1.00 97.31 211 TYR A O 1
ATOM 1749 N N . LYS A 1 212 ? -7.927 -15.735 -7.324 1.00 96.12 212 LYS A N 1
ATOM 1750 C CA . LYS A 1 212 ? -9.011 -16.377 -6.559 1.00 96.12 212 LYS A CA 1
ATOM 1751 C C . LYS A 1 212 ? -10.398 -15.922 -7.014 1.00 96.12 212 LYS A C 1
ATOM 1753 O O . LYS A 1 212 ? -11.375 -16.570 -6.649 1.00 96.12 212 LYS A O 1
ATOM 1758 N N . ILE A 1 213 ? -10.503 -14.839 -7.790 1.00 96.31 213 ILE A N 1
ATOM 1759 C CA . ILE A 1 213 ? -11.771 -14.378 -8.365 1.00 96.31 213 ILE A CA 1
ATOM 1760 C C . ILE A 1 213 ? -12.093 -15.252 -9.595 1.00 96.31 213 ILE A C 1
ATOM 1762 O O . ILE A 1 213 ? -11.398 -15.151 -10.610 1.00 96.31 213 ILE A O 1
ATOM 1766 N N . PRO A 1 214 ? -13.113 -16.129 -9.528 1.00 94.94 214 PRO A N 1
ATOM 1767 C CA . PRO A 1 214 ? -13.434 -17.072 -10.592 1.00 94.94 214 PRO A CA 1
ATOM 1768 C C . PRO A 1 214 ? -14.013 -16.387 -11.838 1.00 94.94 214 PRO A C 1
ATOM 1770 O O . PRO A 1 214 ? -14.522 -15.270 -11.793 1.00 94.94 214 PRO A O 1
ATOM 1773 N N . ALA A 1 215 ? -13.990 -17.104 -12.964 1.00 94.06 215 ALA A N 1
ATOM 1774 C CA . ALA A 1 215 ? -14.627 -16.668 -14.209 1.00 94.06 215 ALA A CA 1
ATOM 1775 C C . ALA A 1 215 ? -16.163 -16.597 -14.111 1.00 94.06 215 ALA A C 1
ATOM 1777 O O . ALA A 1 215 ? -16.797 -15.771 -14.767 1.00 94.06 215 ALA A O 1
ATOM 1778 N N . GLU A 1 216 ? -16.762 -17.456 -13.284 1.00 91.25 216 GLU A N 1
ATOM 1779 C CA . GLU A 1 216 ? -18.205 -17.567 -13.077 1.00 91.25 216 GLU A CA 1
ATOM 1780 C C . GLU A 1 216 ? -18.505 -17.854 -11.599 1.00 91.25 216 GLU A C 1
ATOM 1782 O O . GLU A 1 216 ? -17.687 -18.446 -10.897 1.00 91.25 216 GLU A O 1
ATOM 1787 N N . GLY A 1 217 ? -19.692 -17.460 -11.135 1.00 88.75 217 GLY A N 1
ATOM 1788 C CA . GLY A 1 217 ? -20.144 -17.686 -9.760 1.00 88.75 217 GLY A CA 1
ATOM 1789 C C . GLY A 1 217 ? -20.107 -16.445 -8.868 1.00 88.75 217 GLY A C 1
ATOM 1790 O O . GLY A 1 217 ? -19.812 -15.330 -9.313 1.00 88.75 217 GLY A O 1
ATOM 1791 N N . GLU A 1 218 ? -20.480 -16.656 -7.607 1.00 89.88 218 GLU A N 1
ATOM 1792 C CA . GLU A 1 218 ? -20.430 -15.638 -6.559 1.00 89.88 218 GLU A CA 1
ATOM 1793 C C . GLU A 1 218 ? -19.006 -15.475 -6.029 1.00 89.88 218 GLU A C 1
ATOM 1795 O O . GLU A 1 218 ? -18.221 -16.422 -5.982 1.00 89.88 218 GLU A O 1
ATOM 1800 N N . VAL A 1 219 ? -18.678 -14.249 -5.635 1.00 92.69 219 VAL A N 1
ATOM 1801 C CA . VAL A 1 219 ? -17.356 -13.861 -5.144 1.00 92.69 219 VAL A CA 1
ATOM 1802 C C . VAL A 1 219 ? -17.562 -12.975 -3.932 1.00 92.69 219 VAL A C 1
ATOM 1804 O O . VAL A 1 219 ? -18.476 -12.151 -3.919 1.00 92.69 219 VAL A O 1
ATOM 1807 N N . ASP A 1 220 ? -16.707 -13.130 -2.927 1.00 93.19 220 ASP A N 1
ATOM 1808 C CA . ASP A 1 220 ? -16.689 -12.227 -1.785 1.00 93.19 220 ASP A CA 1
ATOM 1809 C C . ASP A 1 220 ? -16.431 -10.781 -2.250 1.00 93.19 220 ASP A C 1
ATOM 1811 O O . ASP A 1 220 ? -15.412 -10.475 -2.878 1.00 93.19 220 ASP A O 1
ATOM 1815 N N . ASN A 1 221 ? -17.349 -9.875 -1.909 1.00 93.88 221 ASN A N 1
ATOM 1816 C CA . ASN A 1 221 ? -17.230 -8.452 -2.212 1.00 93.88 221 ASN A CA 1
ATOM 1817 C C . ASN A 1 221 ? -15.962 -7.835 -1.604 1.00 93.88 221 ASN A C 1
ATOM 1819 O O . ASN A 1 221 ? -15.400 -6.914 -2.194 1.00 93.88 221 ASN A O 1
ATOM 1823 N N . ARG A 1 222 ? -15.478 -8.343 -0.461 1.00 95.38 222 ARG A N 1
ATOM 1824 C CA . ARG A 1 222 ? -14.226 -7.872 0.152 1.00 95.38 222 ARG A CA 1
ATOM 1825 C C . ARG A 1 222 ? -13.017 -8.220 -0.707 1.00 95.38 222 ARG A C 1
ATOM 1827 O O . ARG A 1 222 ? -12.115 -7.398 -0.834 1.00 95.38 222 ARG A O 1
ATOM 1834 N N . LEU A 1 223 ? -13.015 -9.391 -1.346 1.00 96.75 223 LEU A N 1
ATOM 1835 C CA . LEU A 1 223 ? -11.951 -9.784 -2.270 1.00 96.75 223 LEU A CA 1
ATOM 1836 C C . LEU A 1 223 ? -11.937 -8.882 -3.507 1.00 96.75 223 LEU A C 1
ATOM 1838 O O . LEU A 1 223 ? -10.870 -8.419 -3.907 1.00 96.75 223 LEU A O 1
ATOM 1842 N N . ILE A 1 224 ? -13.108 -8.582 -4.079 1.00 97.00 224 ILE A N 1
ATOM 1843 C CA . ILE A 1 224 ? -13.223 -7.632 -5.197 1.00 97.00 224 ILE A CA 1
ATOM 1844 C C . ILE A 1 224 ? -12.696 -6.260 -4.761 1.00 97.00 224 ILE A C 1
ATOM 1846 O O . ILE A 1 224 ? -11.782 -5.729 -5.388 1.00 97.00 224 ILE A O 1
ATOM 1850 N N . LYS A 1 225 ? -13.203 -5.729 -3.640 1.00 97.44 225 LYS A N 1
ATOM 1851 C CA . LYS A 1 225 ? -12.839 -4.400 -3.139 1.00 97.44 225 LYS A CA 1
ATOM 1852 C C . LYS A 1 225 ? -11.349 -4.271 -2.824 1.00 97.44 225 LYS A C 1
ATOM 1854 O O . LYS A 1 225 ? -10.750 -3.247 -3.137 1.00 97.44 225 LYS A O 1
ATOM 1859 N N . TYR A 1 226 ? -10.745 -5.294 -2.223 1.00 97.94 226 TYR A N 1
ATOM 1860 C CA . TYR A 1 226 ? -9.307 -5.315 -1.964 1.00 97.94 226 TYR A CA 1
ATOM 1861 C C . TYR A 1 226 ? -8.503 -5.199 -3.266 1.00 97.94 226 TYR A C 1
ATOM 1863 O O . TYR A 1 226 ? -7.622 -4.349 -3.365 1.00 97.94 226 TYR A O 1
ATOM 1871 N N . ASN A 1 227 ? -8.844 -5.987 -4.291 1.00 98.25 227 ASN A N 1
ATOM 1872 C CA . ASN A 1 227 ? -8.153 -5.933 -5.582 1.00 98.25 227 ASN A CA 1
ATOM 1873 C C . ASN A 1 227 ? -8.376 -4.601 -6.320 1.00 98.25 227 ASN A C 1
ATOM 1875 O O . ASN A 1 227 ? -7.448 -4.094 -6.947 1.00 98.25 227 ASN A O 1
ATOM 1879 N N . GLU A 1 228 ? -9.567 -4.004 -6.216 1.00 98.56 228 GLU A N 1
ATOM 1880 C CA . GLU A 1 228 ? -9.834 -2.656 -6.737 1.00 98.56 228 GLU A CA 1
ATOM 1881 C C . GLU A 1 228 ? -8.926 -1.612 -6.077 1.00 98.56 228 GLU A C 1
ATOM 1883 O O . GLU A 1 228 ? -8.311 -0.811 -6.775 1.00 98.56 228 GLU A O 1
ATOM 1888 N N . LEU A 1 229 ? -8.787 -1.651 -4.748 1.00 98.56 229 LEU A N 1
ATOM 1889 C CA . LEU A 1 229 ? -7.927 -0.722 -4.011 1.00 98.56 229 LEU A CA 1
ATOM 1890 C C . LEU A 1 229 ? -6.443 -0.929 -4.331 1.00 98.56 229 LEU A C 1
ATOM 1892 O O . LEU A 1 229 ? -5.706 0.045 -4.454 1.00 98.56 229 LEU A O 1
ATOM 1896 N N . ILE A 1 230 ? -5.984 -2.170 -4.516 1.00 98.62 230 ILE A N 1
ATOM 1897 C CA . ILE A 1 230 ? -4.604 -2.407 -4.956 1.00 98.62 230 ILE A CA 1
ATOM 1898 C C . ILE A 1 230 ? -4.374 -1.824 -6.354 1.00 98.62 230 ILE A C 1
ATOM 1900 O O . ILE A 1 230 ? -3.364 -1.159 -6.568 1.00 98.62 230 ILE A O 1
ATOM 1904 N N . LEU A 1 231 ? -5.300 -2.011 -7.300 1.00 98.56 231 LEU A N 1
ATOM 1905 C CA . LEU A 1 231 ? -5.174 -1.391 -8.622 1.00 98.56 231 LEU A CA 1
ATOM 1906 C C . LEU A 1 231 ? -5.199 0.139 -8.541 1.00 98.56 231 LEU A C 1
ATOM 1908 O O . LEU A 1 231 ? -4.393 0.779 -9.208 1.00 98.56 231 LEU A O 1
ATOM 1912 N N . GLU A 1 232 ? -6.064 0.726 -7.713 1.00 98.44 232 GLU A N 1
ATOM 1913 C CA . GLU A 1 232 ? -6.092 2.173 -7.460 1.00 98.44 232 GLU A CA 1
ATOM 1914 C C . GLU A 1 232 ? -4.750 2.672 -6.910 1.00 98.44 232 GLU A C 1
ATOM 1916 O O . GLU A 1 232 ? -4.207 3.663 -7.398 1.00 98.44 232 GLU A O 1
ATOM 1921 N N . PHE A 1 233 ? -4.165 1.942 -5.960 1.00 98.50 233 PHE A N 1
ATOM 1922 C CA . PHE A 1 233 ? -2.838 2.225 -5.427 1.00 98.50 233 PHE A CA 1
ATOM 1923 C C . PHE A 1 233 ? -1.747 2.148 -6.506 1.00 98.50 233 PHE A C 1
ATOM 1925 O O . PHE A 1 233 ? -0.933 3.063 -6.617 1.00 98.50 233 PHE A O 1
ATOM 1932 N N . LEU A 1 234 ? -1.742 1.106 -7.346 1.00 98.31 234 LEU A N 1
ATOM 1933 C CA . LEU A 1 234 ? -0.782 0.983 -8.451 1.00 98.31 234 LEU A CA 1
ATOM 1934 C C . LEU A 1 234 ? -0.953 2.101 -9.488 1.00 98.31 234 LEU A C 1
ATOM 1936 O O . LEU A 1 234 ? 0.040 2.659 -9.949 1.00 98.31 234 LEU A O 1
ATOM 1940 N N . ILE A 1 235 ? -2.193 2.472 -9.816 1.00 97.81 235 ILE A N 1
ATOM 1941 C CA . ILE A 1 235 ? -2.489 3.609 -10.696 1.00 97.81 235 ILE A CA 1
ATOM 1942 C C . ILE A 1 235 ? -1.948 4.901 -10.079 1.00 97.81 235 ILE A C 1
ATOM 1944 O O . ILE A 1 235 ? -1.277 5.661 -10.773 1.00 97.81 235 ILE A O 1
ATOM 1948 N N . ALA A 1 236 ? -2.166 5.139 -8.782 1.00 96.44 236 ALA A N 1
ATOM 1949 C CA . ALA A 1 236 ? -1.636 6.315 -8.096 1.00 96.44 236 ALA A CA 1
ATOM 1950 C C . ALA A 1 236 ? -0.101 6.383 -8.206 1.00 96.44 236 ALA A C 1
ATOM 1952 O O . ALA A 1 236 ? 0.440 7.420 -8.596 1.00 96.44 236 ALA A O 1
ATOM 1953 N N . LEU A 1 237 ? 0.598 5.262 -7.985 1.00 96.25 237 LEU A N 1
ATOM 1954 C CA . LEU A 1 237 ? 2.053 5.182 -8.160 1.00 96.25 237 LEU A CA 1
ATOM 1955 C C . LEU A 1 237 ? 2.501 5.478 -9.596 1.00 96.25 237 LEU A C 1
ATOM 1957 O O . LEU A 1 237 ? 3.506 6.164 -9.789 1.00 96.25 237 LEU A O 1
ATOM 1961 N N . GLU A 1 238 ? 1.767 4.984 -10.590 1.00 94.12 238 GLU A N 1
ATOM 1962 C CA . GLU A 1 238 ? 2.064 5.185 -12.009 1.00 94.12 238 GLU A CA 1
ATOM 1963 C C . GLU A 1 238 ? 1.743 6.603 -12.502 1.00 94.12 238 GLU A C 1
ATOM 1965 O O . GLU A 1 238 ? 2.361 7.068 -13.460 1.00 94.12 238 GLU A O 1
ATOM 1970 N N . THR A 1 239 ? 0.813 7.311 -11.855 1.00 91.56 239 THR A N 1
ATOM 1971 C CA . THR A 1 239 ? 0.440 8.692 -12.221 1.00 91.56 239 THR A CA 1
ATOM 1972 C C . THR A 1 239 ? 1.420 9.742 -11.703 1.00 91.56 239 THR A C 1
ATOM 1974 O O . THR A 1 239 ? 1.465 10.862 -12.213 1.00 91.56 239 THR A O 1
ATOM 1977 N N . GLN A 1 240 ? 2.235 9.390 -10.711 1.00 88.12 240 GLN A N 1
ATOM 1978 C CA . GLN A 1 240 ? 3.122 10.322 -10.043 1.00 88.12 240 GLN A CA 1
ATOM 1979 C C . GLN A 1 240 ? 4.586 10.073 -10.424 1.00 88.12 240 GLN A C 1
ATOM 1981 O O . GLN A 1 240 ? 5.151 9.012 -10.172 1.00 88.12 240 GLN A O 1
ATOM 1986 N N . PHE A 1 241 ? 5.252 11.082 -10.996 1.00 83.88 241 PHE A N 1
ATOM 1987 C CA . PHE A 1 241 ? 6.591 10.914 -11.578 1.00 83.88 241 PHE A CA 1
ATOM 1988 C C . PHE A 1 241 ? 7.638 10.344 -10.602 1.00 83.88 241 PHE A C 1
ATOM 1990 O O . PHE A 1 241 ? 8.421 9.466 -10.967 1.00 83.88 241 PHE A O 1
ATOM 1997 N N . SER A 1 242 ? 7.654 10.816 -9.350 1.00 87.44 242 SER A N 1
ATOM 1998 C CA . SER A 1 242 ? 8.656 10.403 -8.358 1.00 87.44 242 SER A CA 1
ATOM 1999 C C . SER A 1 242 ? 8.572 8.922 -7.980 1.00 87.44 242 SER A C 1
ATOM 2001 O O . SER A 1 242 ? 9.594 8.343 -7.622 1.00 87.44 242 SER A O 1
ATOM 2003 N N . THR A 1 243 ? 7.386 8.317 -8.068 1.00 91.00 243 THR A N 1
ATOM 2004 C CA . THR A 1 243 ? 7.154 6.889 -7.810 1.00 91.00 243 THR A CA 1
ATOM 2005 C C . THR A 1 243 ? 7.261 6.079 -9.101 1.00 91.00 243 THR A C 1
ATOM 2007 O O . THR A 1 243 ? 8.023 5.109 -9.152 1.00 91.00 243 THR A O 1
ATOM 2010 N N . ARG A 1 244 ? 6.606 6.537 -10.178 1.00 93.19 244 ARG A N 1
ATOM 2011 C CA . ARG A 1 244 ? 6.601 5.911 -11.510 1.00 93.19 244 ARG A CA 1
ATOM 2012 C C . ARG A 1 244 ? 8.003 5.563 -12.001 1.00 93.19 244 ARG A C 1
ATOM 2014 O O . ARG A 1 244 ? 8.231 4.468 -12.505 1.00 93.19 244 ARG A O 1
ATOM 2021 N N . ARG A 1 245 ? 8.959 6.474 -11.788 1.00 91.00 245 ARG A N 1
ATOM 2022 C CA . ARG A 1 245 ? 10.348 6.385 -12.263 1.00 91.00 245 ARG A CA 1
ATOM 2023 C C . ARG A 1 245 ? 11.032 5.031 -12.052 1.00 91.00 245 ARG A C 1
ATOM 2025 O O . ARG A 1 245 ? 11.875 4.652 -12.866 1.00 91.00 245 ARG A O 1
ATOM 2032 N N . PHE A 1 246 ? 10.738 4.347 -10.948 1.00 94.81 246 PHE A N 1
ATOM 2033 C CA . PHE A 1 246 ? 11.278 3.013 -10.667 1.00 94.81 246 PHE A CA 1
ATOM 2034 C C . PHE A 1 246 ? 10.197 1.933 -10.687 1.00 94.81 246 PHE A C 1
ATOM 2036 O O . PHE A 1 246 ? 10.505 0.794 -11.045 1.00 94.81 246 PHE A O 1
ATOM 2043 N N . VAL A 1 247 ? 8.962 2.289 -10.315 1.00 96.75 247 VAL A N 1
ATOM 2044 C CA . VAL A 1 2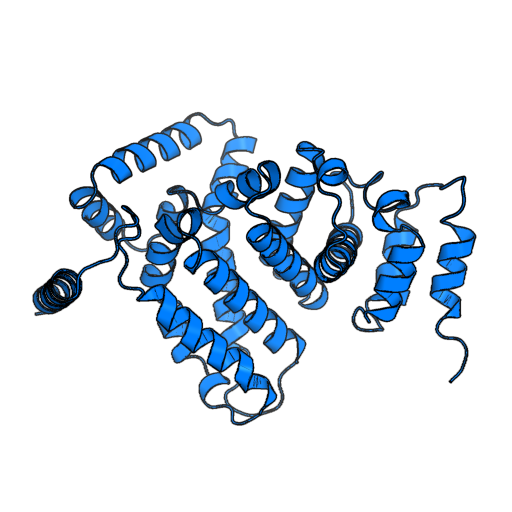47 ? 7.829 1.364 -10.215 1.00 96.75 247 VAL A CA 1
ATOM 2045 C C . VAL A 1 247 ? 7.429 0.819 -11.586 1.00 96.75 247 VAL A C 1
ATOM 2047 O O . VAL A 1 247 ? 7.327 -0.400 -11.709 1.00 96.75 247 VAL A O 1
ATOM 2050 N N . ASN A 1 248 ? 7.328 1.652 -12.628 1.00 96.44 248 ASN A N 1
ATOM 2051 C CA . ASN A 1 248 ? 6.865 1.202 -13.948 1.00 96.44 248 ASN A CA 1
ATOM 2052 C C . ASN A 1 248 ? 7.758 0.090 -14.525 1.00 96.44 248 ASN A C 1
ATOM 2054 O O . ASN A 1 248 ? 7.282 -0.936 -15.006 1.00 96.44 248 ASN A O 1
ATOM 2058 N N . THR A 1 249 ? 9.082 0.233 -14.384 1.00 95.12 249 THR A N 1
ATOM 2059 C CA . THR A 1 249 ? 10.044 -0.800 -14.805 1.00 95.12 249 THR A CA 1
ATOM 2060 C C . THR A 1 249 ? 9.821 -2.133 -14.086 1.00 95.12 249 THR A C 1
ATOM 2062 O O . THR A 1 249 ? 9.977 -3.185 -14.704 1.00 95.12 249 THR A O 1
ATOM 2065 N N . LEU A 1 250 ? 9.472 -2.103 -12.795 1.00 96.69 250 LEU A N 1
ATOM 2066 C CA . LEU A 1 250 ? 9.202 -3.309 -12.012 1.00 96.69 250 LEU A CA 1
ATOM 2067 C C . LEU A 1 250 ? 7.870 -3.953 -12.425 1.00 96.69 250 LEU A C 1
ATOM 2069 O O . LEU A 1 250 ? 7.819 -5.170 -12.589 1.00 96.69 250 LEU A O 1
ATOM 2073 N N . LEU A 1 251 ? 6.819 -3.149 -12.633 1.00 97.50 251 LEU A N 1
ATOM 2074 C CA . LEU A 1 251 ? 5.509 -3.633 -13.084 1.00 97.50 251 LEU A CA 1
ATOM 2075 C C . LEU A 1 251 ? 5.591 -4.313 -14.454 1.00 97.50 251 LEU A C 1
ATOM 2077 O O . LEU A 1 251 ? 4.983 -5.369 -14.643 1.00 97.50 251 LEU A O 1
ATOM 2081 N N . ASP A 1 252 ? 6.358 -3.735 -15.383 1.00 95.81 252 ASP A N 1
ATOM 2082 C CA . ASP A 1 252 ? 6.609 -4.348 -16.687 1.00 95.81 252 ASP A CA 1
ATOM 2083 C C . ASP A 1 252 ? 7.413 -5.644 -16.544 1.00 95.81 252 ASP A C 1
ATOM 2085 O O . ASP A 1 252 ? 7.033 -6.670 -17.097 1.00 95.81 252 ASP A O 1
ATOM 2089 N N . ASP A 1 253 ? 8.481 -5.658 -15.743 1.00 96.00 253 ASP A N 1
ATOM 2090 C CA . ASP A 1 253 ? 9.280 -6.868 -15.530 1.00 96.00 253 ASP A CA 1
ATOM 2091 C C . ASP A 1 253 ? 8.469 -8.031 -14.941 1.00 96.00 253 ASP A C 1
ATOM 2093 O O . ASP A 1 253 ? 8.604 -9.165 -15.393 1.00 96.00 253 ASP A O 1
ATOM 2097 N N . HIS A 1 254 ? 7.564 -7.739 -14.006 1.00 96.38 254 HIS A N 1
ATOM 2098 C CA . HIS A 1 254 ? 6.679 -8.734 -13.387 1.00 96.38 254 HIS A CA 1
ATOM 2099 C C . HIS A 1 254 ? 5.416 -9.016 -14.212 1.00 96.38 254 HIS A C 1
ATOM 2101 O O . HIS A 1 254 ? 4.583 -9.819 -13.800 1.00 96.38 254 HIS A O 1
ATOM 2107 N N . GLN A 1 255 ? 5.261 -8.374 -15.376 1.00 97.06 255 GLN A N 1
ATOM 2108 C CA . GLN A 1 255 ? 4.135 -8.571 -16.291 1.00 97.06 255 GLN A CA 1
ATOM 2109 C C . GLN A 1 255 ? 2.768 -8.334 -15.624 1.00 97.06 255 GLN A C 1
ATOM 2111 O O . GLN A 1 255 ? 1.780 -8.981 -15.968 1.00 97.06 255 GLN A O 1
ATOM 2116 N N . ILE A 1 256 ? 2.688 -7.389 -14.678 1.00 98.19 256 ILE A N 1
ATOM 2117 C CA . ILE A 1 256 ? 1.496 -7.188 -13.835 1.00 98.19 256 ILE A CA 1
ATOM 2118 C C . ILE A 1 256 ? 0.250 -6.898 -14.674 1.00 98.19 256 ILE A C 1
ATOM 2120 O O . ILE A 1 256 ? -0.788 -7.522 -14.471 1.00 98.19 256 ILE A O 1
ATOM 2124 N N . VAL A 1 257 ? 0.356 -6.015 -15.672 1.00 97.62 257 VAL A N 1
ATOM 2125 C CA . VAL A 1 257 ? -0.768 -5.688 -16.567 1.00 97.62 257 VAL A CA 1
ATOM 2126 C C . VAL A 1 257 ? -1.253 -6.925 -17.329 1.00 97.62 257 VAL A C 1
ATOM 2128 O O . VAL A 1 257 ? -2.456 -7.174 -17.392 1.00 97.62 257 VAL A O 1
ATOM 2131 N N . MET A 1 258 ? -0.331 -7.731 -17.863 1.00 97.00 258 MET A N 1
ATOM 2132 C CA . MET A 1 258 ? -0.672 -8.960 -18.586 1.00 97.00 258 MET A CA 1
ATOM 2133 C C . MET A 1 258 ? -1.347 -9.979 -17.667 1.00 97.00 258 MET A C 1
ATOM 2135 O O . MET A 1 258 ? -2.381 -10.540 -18.025 1.00 97.00 258 MET A O 1
ATOM 2139 N N . LEU A 1 259 ? -0.812 -10.180 -16.459 1.00 98.25 259 LEU A N 1
ATOM 2140 C CA . LEU A 1 259 ? -1.397 -11.077 -15.462 1.00 98.25 259 LEU A CA 1
ATOM 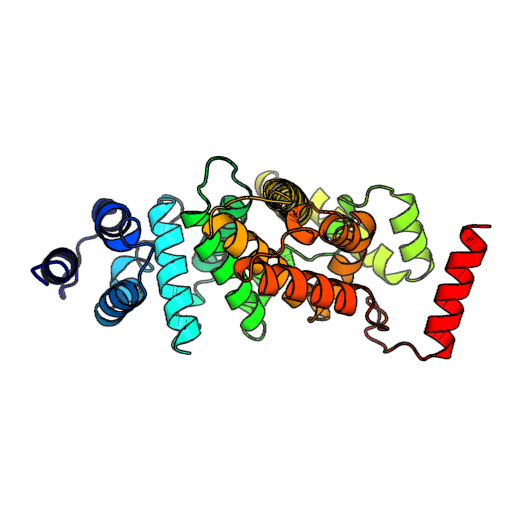2141 C C . LEU A 1 259 ? -2.817 -10.646 -15.084 1.00 98.25 259 LEU A C 1
ATOM 2143 O O . LEU A 1 259 ? -3.698 -11.503 -15.004 1.00 98.25 259 LEU A O 1
ATOM 2147 N N . CYS A 1 260 ? -3.059 -9.341 -14.924 1.00 98.00 260 CYS A N 1
ATOM 2148 C CA . CYS A 1 260 ? -4.388 -8.785 -14.680 1.00 98.00 260 CYS A CA 1
ATOM 2149 C C . CYS A 1 260 ? -5.350 -9.021 -15.850 1.00 98.00 260 CYS A C 1
ATOM 2151 O O . CYS A 1 260 ? -6.500 -9.385 -15.623 1.00 98.00 260 CYS A O 1
ATOM 2153 N N . GLN A 1 261 ? -4.896 -8.847 -17.094 1.00 96.62 261 GLN A N 1
ATOM 2154 C CA . GLN A 1 261 ? -5.708 -9.058 -18.302 1.00 96.62 261 GLN A CA 1
ATOM 2155 C C . GLN A 1 261 ? -6.021 -10.540 -18.564 1.00 96.62 261 GLN A C 1
ATOM 2157 O O . GLN A 1 261 ? -7.054 -10.865 -19.148 1.00 96.62 261 GLN A O 1
ATOM 2162 N N . MET A 1 262 ? -5.156 -11.450 -18.113 1.00 97.06 262 MET A N 1
ATOM 2163 C CA . MET A 1 262 ? -5.347 -12.898 -18.247 1.00 97.06 262 MET A CA 1
ATOM 2164 C C . MET A 1 262 ? -6.133 -13.529 -17.089 1.00 97.06 262 MET A C 1
ATOM 2166 O O . MET A 1 262 ? -6.542 -14.686 -17.194 1.00 97.06 262 MET A O 1
ATOM 2170 N N . ALA A 1 263 ? -6.355 -12.794 -15.997 1.00 97.38 263 ALA A N 1
ATOM 2171 C CA . ALA A 1 263 ? -7.007 -13.331 -14.811 1.00 97.38 263 ALA A CA 1
ATOM 2172 C C . ALA A 1 263 ? -8.466 -13.774 -15.089 1.00 97.38 263 ALA A C 1
ATOM 2174 O O . ALA A 1 263 ? -9.157 -13.150 -15.907 1.00 97.38 263 ALA A O 1
ATOM 2175 N N . PRO A 1 264 ? -8.974 -14.819 -14.397 1.00 96.25 264 PRO A N 1
ATOM 2176 C CA . PRO A 1 264 ? -10.270 -15.430 -14.713 1.00 96.25 264 PRO A CA 1
ATOM 2177 C C . PRO A 1 264 ? -11.459 -14.464 -14.634 1.00 96.25 264 PRO A C 1
ATOM 2179 O O . PRO A 1 264 ? -12.368 -14.547 -15.463 1.00 96.25 264 PRO A O 1
ATOM 2182 N N . PHE A 1 265 ? -11.428 -13.503 -13.703 1.00 95.56 265 PHE A N 1
ATOM 2183 C CA . PHE A 1 265 ? -12.496 -12.516 -13.496 1.00 95.56 265 PHE A CA 1
ATOM 2184 C C . PHE A 1 265 ? -12.862 -11.722 -14.763 1.00 95.56 265 PHE A C 1
ATOM 2186 O O . PHE A 1 265 ? -13.980 -11.214 -14.884 1.00 95.56 265 PHE A O 1
ATOM 2193 N N . ASN A 1 266 ? -11.957 -11.623 -15.746 1.00 93.56 266 ASN A N 1
ATOM 2194 C CA . ASN A 1 266 ? -12.239 -10.924 -16.999 1.00 93.56 266 ASN A CA 1
ATOM 2195 C C . ASN A 1 266 ? -13.389 -11.559 -17.792 1.00 93.56 266 ASN A C 1
ATOM 2197 O O . ASN A 1 266 ? -14.099 -10.864 -18.524 1.00 93.56 266 ASN A O 1
ATOM 2201 N N . GLN A 1 267 ? -13.643 -12.851 -17.594 1.00 92.56 267 GLN A N 1
ATOM 2202 C CA . GLN A 1 267 ? -14.749 -13.572 -18.226 1.00 92.56 267 GLN A CA 1
ATOM 2203 C C . GLN A 1 267 ? -16.091 -13.334 -17.515 1.00 92.56 267 GLN A C 1
ATOM 2205 O O . GLN A 1 267 ? -17.156 -13.544 -18.102 1.00 92.56 267 GLN A O 1
ATOM 2210 N N . GLN A 1 268 ? -16.055 -12.823 -16.282 1.00 90.94 268 GLN A N 1
ATOM 2211 C CA . GLN A 1 268 ? -17.236 -12.651 -15.450 1.00 90.94 268 GLN A CA 1
ATOM 2212 C C . GLN A 1 268 ? -18.141 -11.532 -15.982 1.00 90.94 268 GLN A C 1
ATOM 2214 O O . GLN A 1 268 ? -17.689 -10.440 -16.340 1.00 90.94 268 GLN A O 1
ATOM 2219 N N . LYS A 1 269 ? -19.450 -11.796 -16.034 1.00 86.38 269 LYS A N 1
ATOM 2220 C CA . LYS A 1 269 ? -20.462 -10.872 -16.590 1.00 86.38 269 LYS A CA 1
ATOM 2221 C C . LYS A 1 269 ? -21.221 -10.076 -15.526 1.00 86.38 269 LYS A C 1
ATOM 2223 O O . LYS A 1 269 ? -22.077 -9.258 -15.861 1.00 86.38 269 LYS A O 1
ATOM 2228 N N . THR A 1 270 ? -20.937 -10.317 -14.250 1.00 86.69 270 THR A N 1
ATOM 2229 C CA . THR A 1 270 ? -21.594 -9.645 -13.126 1.00 86.69 270 THR A CA 1
ATOM 2230 C C . THR A 1 270 ? -21.204 -8.170 -13.081 1.00 86.69 270 THR A C 1
ATOM 2232 O O . THR A 1 270 ? -20.037 -7.820 -13.255 1.00 86.69 270 THR A O 1
ATOM 2235 N N . LYS A 1 271 ? -22.170 -7.288 -12.797 1.00 85.12 271 LYS A N 1
ATOM 2236 C CA . LYS A 1 271 ? -21.925 -5.836 -12.729 1.00 85.12 271 LYS A CA 1
ATOM 2237 C C . LYS A 1 271 ? -20.910 -5.438 -11.649 1.00 85.12 271 LYS A C 1
ATOM 2239 O O . LYS A 1 271 ? -20.222 -4.442 -11.834 1.00 85.12 271 LYS A O 1
ATOM 2244 N N . SER A 1 272 ? -20.796 -6.212 -10.566 1.00 86.31 272 SER A N 1
ATOM 2245 C CA . SER A 1 272 ? -19.868 -5.956 -9.451 1.00 86.31 272 SER A CA 1
ATOM 2246 C C . SER A 1 272 ? -18.391 -5.946 -9.858 1.00 86.31 272 SER A C 1
ATOM 2248 O O . SER A 1 272 ? -17.594 -5.313 -9.188 1.00 86.31 272 SER A O 1
ATOM 2250 N N . ILE A 1 273 ? -18.030 -6.592 -10.968 1.00 93.06 273 ILE A N 1
ATOM 2251 C CA . ILE A 1 273 ? -16.648 -6.682 -11.471 1.00 93.06 273 ILE A CA 1
ATOM 2252 C C . ILE A 1 273 ? -16.307 -5.545 -12.451 1.00 93.06 273 ILE A C 1
ATOM 2254 O O . ILE A 1 273 ? -15.161 -5.388 -12.871 1.00 93.06 273 ILE A O 1
ATOM 2258 N N . GLY A 1 274 ? -17.298 -4.737 -12.842 1.00 94.31 274 GLY A N 1
ATOM 2259 C CA . 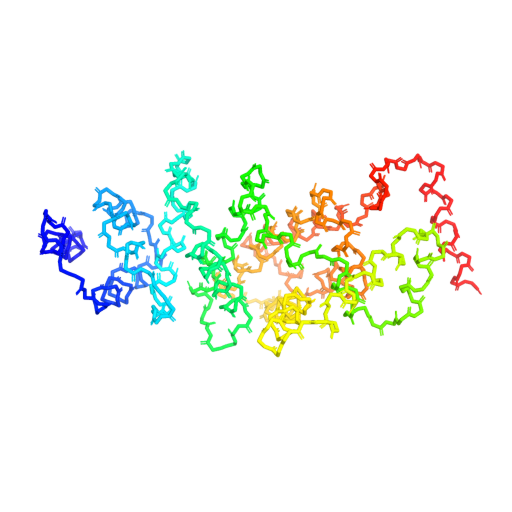GLY A 1 274 ? -17.121 -3.694 -13.854 1.00 94.31 274 GLY A CA 1
ATOM 2260 C C . GLY A 1 274 ? -16.045 -2.668 -13.490 1.00 94.31 274 GLY A C 1
ATOM 2261 O O . GLY A 1 274 ? -15.253 -2.294 -14.354 1.00 94.31 274 GLY A O 1
ATOM 2262 N N . LEU A 1 275 ? -15.979 -2.257 -12.219 1.00 96.44 275 LEU A N 1
ATOM 2263 C CA . LEU A 1 275 ? -14.962 -1.321 -11.738 1.00 96.44 275 LEU A CA 1
ATOM 2264 C C . LEU A 1 275 ? -13.564 -1.951 -11.779 1.00 96.44 275 LEU A C 1
ATOM 2266 O O . LEU A 1 275 ? -12.660 -1.359 -12.362 1.00 96.44 275 LEU A O 1
ATOM 2270 N N . LEU A 1 276 ? -13.405 -3.171 -11.258 1.00 96.88 276 LEU A N 1
ATOM 2271 C CA . LEU A 1 276 ? -12.138 -3.904 -11.309 1.00 96.88 276 LEU A CA 1
ATOM 2272 C C . LEU A 1 276 ? -11.575 -4.007 -12.740 1.00 96.88 276 LEU A C 1
ATOM 2274 O O . LEU A 1 276 ? -10.401 -3.720 -12.962 1.00 96.88 276 LEU A O 1
ATOM 2278 N N . LYS A 1 277 ? -12.421 -4.331 -13.730 1.00 96.69 277 LYS A N 1
ATOM 2279 C CA . LYS A 1 277 ? -12.041 -4.344 -15.157 1.00 96.69 277 LYS A CA 1
ATOM 2280 C C . LYS A 1 277 ? -11.568 -2.975 -15.648 1.00 96.69 277 LYS A C 1
ATOM 2282 O O . LYS A 1 277 ? -10.494 -2.866 -16.229 1.00 96.69 277 LYS A O 1
ATOM 2287 N N . SER A 1 278 ? -12.338 -1.926 -15.357 1.00 97.38 278 SER A N 1
ATOM 2288 C CA . SER A 1 278 ? -11.994 -0.552 -15.744 1.00 97.38 278 SER A CA 1
ATOM 2289 C C . SER A 1 278 ? -10.669 -0.080 -15.135 1.00 97.38 278 SER A C 1
ATOM 2291 O O . SER A 1 278 ? -9.932 0.681 -15.767 1.00 97.38 278 SER A O 1
ATOM 2293 N N . LEU A 1 279 ? -10.364 -0.504 -13.906 1.00 98.25 279 LEU A N 1
ATOM 2294 C CA . LEU A 1 279 ? -9.100 -0.195 -13.243 1.00 98.25 279 LEU A CA 1
ATOM 2295 C C . LEU A 1 279 ? -7.926 -0.914 -13.918 1.00 98.25 279 LEU A C 1
ATOM 2297 O O . LEU A 1 279 ? -6.880 -0.298 -14.105 1.00 98.25 279 LEU A O 1
ATOM 2301 N N . VAL A 1 280 ? -8.095 -2.164 -14.366 1.00 97.94 280 VAL A N 1
ATOM 2302 C CA . VAL A 1 280 ? -7.066 -2.853 -15.167 1.00 97.94 280 VAL A CA 1
ATOM 2303 C C . VAL A 1 280 ? -6.792 -2.117 -16.476 1.00 97.94 280 VAL A C 1
ATOM 2305 O O . VAL A 1 280 ? -5.628 -1.907 -16.817 1.00 97.94 280 VAL A O 1
ATOM 2308 N N . ASP A 1 281 ? -7.834 -1.664 -17.174 1.00 97.31 281 ASP A N 1
ATOM 2309 C CA . ASP A 1 281 ? -7.674 -0.889 -18.411 1.00 97.31 281 ASP A CA 1
ATOM 2310 C C . ASP A 1 281 ? -6.953 0.445 -18.159 1.00 97.31 281 ASP A C 1
ATOM 2312 O O . ASP A 1 281 ? -6.085 0.856 -18.931 1.00 97.31 281 ASP A O 1
ATOM 2316 N N . THR A 1 282 ? -7.259 1.101 -17.038 1.00 97.62 282 THR A N 1
ATOM 2317 C CA . THR A 1 282 ? -6.615 2.360 -16.638 1.00 97.62 282 THR A CA 1
ATOM 2318 C C . THR A 1 282 ? -5.148 2.148 -16.271 1.00 97.62 282 THR A C 1
ATOM 2320 O O . THR A 1 282 ? -4.289 2.912 -16.712 1.00 97.62 282 THR A O 1
ATOM 2323 N N . LEU A 1 283 ? -4.824 1.086 -15.528 1.00 97.50 283 LEU A N 1
ATOM 2324 C CA . LEU A 1 283 ? -3.438 0.727 -15.233 1.00 97.50 283 LEU A CA 1
ATOM 2325 C C . LEU A 1 283 ? -2.662 0.417 -16.521 1.00 97.50 283 LEU A C 1
ATOM 2327 O O . LEU A 1 283 ? -1.532 0.872 -16.676 1.00 97.50 283 LEU A O 1
ATOM 2331 N N . ALA A 1 284 ? -3.273 -0.302 -17.469 1.00 96.31 284 ALA A N 1
ATOM 2332 C CA . ALA A 1 284 ? -2.659 -0.606 -18.761 1.00 96.31 284 ALA A CA 1
ATOM 2333 C C . ALA A 1 284 ? -2.345 0.658 -19.579 1.00 96.31 284 ALA A C 1
ATOM 2335 O O . ALA A 1 284 ? -1.311 0.710 -20.250 1.00 96.31 284 ALA A O 1
ATOM 2336 N N . LEU A 1 285 ? -3.217 1.672 -19.512 1.00 94.44 285 LEU A N 1
ATOM 2337 C CA . LEU A 1 285 ? -2.999 2.974 -20.142 1.00 94.44 285 LEU A CA 1
ATOM 2338 C C . LEU A 1 285 ? -1.794 3.691 -19.523 1.00 94.44 285 LEU A C 1
ATOM 2340 O O . LEU A 1 285 ? -0.904 4.120 -20.253 1.00 94.44 285 LEU A O 1
ATOM 2344 N N . TYR A 1 286 ? -1.743 3.797 -18.191 1.00 93.31 286 TYR A N 1
ATOM 2345 C CA . TYR A 1 286 ? -0.642 4.481 -17.513 1.00 93.31 286 TYR A CA 1
ATOM 2346 C C . TYR A 1 286 ? 0.689 3.739 -17.661 1.00 93.31 286 TYR A C 1
ATOM 2348 O O . TYR A 1 286 ? 1.693 4.375 -17.959 1.00 93.31 286 TYR A O 1
ATOM 2356 N N . ALA A 1 287 ? 0.720 2.408 -17.574 1.00 90.88 287 ALA A N 1
ATOM 2357 C CA . ALA A 1 287 ? 1.952 1.630 -17.759 1.00 90.88 287 ALA A CA 1
ATOM 2358 C C . ALA A 1 287 ? 2.618 1.876 -19.132 1.00 90.88 287 ALA A C 1
ATOM 2360 O O . ALA A 1 287 ? 3.840 1.825 -19.263 1.00 90.88 287 ALA A O 1
ATOM 2361 N N . LYS A 1 288 ? 1.817 2.198 -20.157 1.00 88.12 288 LYS A N 1
ATOM 2362 C CA . LYS A 1 288 ? 2.273 2.493 -21.527 1.00 88.12 288 LYS A CA 1
ATOM 2363 C C . LYS A 1 288 ? 2.278 3.982 -21.872 1.00 88.12 288 LYS A C 1
ATOM 2365 O O . LYS A 1 288 ? 2.373 4.324 -23.049 1.00 88.12 288 LYS A O 1
ATOM 2370 N N . LEU A 1 289 ? 2.151 4.865 -20.881 1.00 86.00 289 LEU A N 1
ATOM 2371 C CA . LEU A 1 289 ? 2.177 6.304 -21.110 1.00 86.00 289 LEU A CA 1
ATOM 2372 C C . LEU A 1 289 ? 3.483 6.695 -21.818 1.00 86.00 289 LEU A C 1
ATOM 2374 O O . LEU A 1 289 ? 4.567 6.304 -21.389 1.00 86.00 289 LEU A O 1
ATOM 2378 N N . GLU A 1 290 ? 3.379 7.477 -22.893 1.00 81.50 290 GLU A N 1
ATOM 2379 C CA . GLU A 1 290 ? 4.506 7.895 -23.738 1.00 81.50 290 GLU A CA 1
ATOM 2380 C C . GLU A 1 290 ? 5.339 9.004 -23.069 1.00 81.50 290 GLU A C 1
ATOM 2382 O O . GLU A 1 290 ? 5.481 10.122 -23.561 1.00 81.50 290 GLU A O 1
ATOM 2387 N N . VAL A 1 291 ? 5.882 8.702 -21.894 1.00 82.50 291 VAL A N 1
ATOM 2388 C CA . VAL A 1 291 ? 6.759 9.570 -21.113 1.00 82.50 291 VAL A CA 1
ATOM 2389 C C . VAL A 1 291 ? 8.012 8.783 -20.773 1.00 82.50 291 VAL A C 1
ATOM 2391 O O . VAL A 1 291 ? 7.968 7.602 -20.439 1.00 82.50 291 VAL A O 1
ATOM 2394 N N . ASN A 1 292 ? 9.158 9.444 -20.843 1.00 82.12 292 ASN A N 1
ATOM 2395 C CA . ASN A 1 292 ? 10.394 8.877 -20.349 1.00 82.12 292 ASN A CA 1
ATOM 2396 C C . ASN A 1 292 ? 10.377 8.868 -18.814 1.00 82.12 292 ASN A C 1
ATOM 2398 O O . ASN A 1 292 ? 10.533 9.912 -18.180 1.00 82.12 292 ASN A O 1
ATOM 2402 N N . ASP A 1 293 ? 10.245 7.690 -18.212 1.00 83.50 293 ASP A N 1
ATOM 2403 C CA . ASP A 1 293 ? 10.141 7.531 -16.755 1.00 83.50 293 ASP A CA 1
ATOM 2404 C C . ASP A 1 293 ? 11.351 8.070 -15.977 1.00 83.50 293 ASP A C 1
ATOM 2406 O O . ASP A 1 293 ? 11.263 8.353 -14.783 1.00 83.50 293 ASP A O 1
ATOM 2410 N N . HIS A 1 294 ? 12.508 8.213 -16.623 1.00 82.94 294 HIS A N 1
ATOM 2411 C CA . HIS A 1 294 ? 13.751 8.593 -15.957 1.00 82.94 294 HIS A CA 1
ATOM 2412 C C . HIS A 1 294 ? 14.089 10.075 -16.110 1.00 82.94 294 HIS A C 1
ATOM 2414 O O . HIS A 1 294 ? 14.723 10.641 -15.214 1.00 82.94 294 HIS A O 1
ATOM 2420 N N . THR A 1 295 ? 13.672 10.704 -17.211 1.00 78.00 295 THR A N 1
ATOM 2421 C CA . THR A 1 295 ? 13.886 12.138 -17.469 1.00 78.00 295 THR A CA 1
ATOM 2422 C C . THR A 1 295 ? 12.632 12.982 -17.248 1.00 78.00 295 THR A C 1
ATOM 2424 O O . THR A 1 295 ? 12.752 14.187 -17.050 1.00 78.00 295 THR A O 1
ATOM 2427 N N . GLY A 1 296 ? 11.445 12.371 -17.267 1.00 76.19 296 GLY A N 1
ATOM 2428 C CA . GLY A 1 296 ? 10.149 13.051 -17.192 1.00 76.19 296 GLY A CA 1
ATOM 2429 C C . GLY A 1 296 ? 9.743 13.758 -18.483 1.00 76.19 296 GLY A C 1
ATOM 2430 O O . GLY A 1 296 ? 8.715 14.430 -18.510 1.00 76.19 296 GLY A O 1
ATOM 2431 N N . ALA A 1 297 ? 10.534 13.628 -19.551 1.00 77.69 297 ALA A N 1
ATOM 2432 C CA . ALA A 1 297 ? 10.209 14.211 -20.843 1.00 77.69 297 ALA A CA 1
ATOM 2433 C C . ALA A 1 297 ? 9.098 13.403 -21.526 1.00 77.69 297 ALA A C 1
ATOM 2435 O O . ALA A 1 297 ? 9.179 12.176 -21.596 1.00 77.69 297 ALA A O 1
ATOM 2436 N N . ALA A 1 298 ? 8.083 14.090 -22.051 1.00 79.06 298 ALA A N 1
ATOM 2437 C CA . ALA A 1 298 ? 7.129 13.469 -22.962 1.00 79.06 298 ALA A CA 1
ATOM 2438 C C . ALA A 1 298 ? 7.873 12.968 -24.207 1.00 79.06 298 ALA A C 1
ATOM 2440 O O . ALA A 1 298 ? 8.720 13.685 -24.744 1.00 79.06 298 ALA A O 1
ATOM 2441 N N . LEU A 1 299 ? 7.563 11.752 -24.647 1.00 73.50 299 LEU A N 1
ATOM 2442 C CA . LEU A 1 299 ? 8.085 11.225 -25.898 1.00 73.50 299 LEU A CA 1
ATOM 2443 C C . LEU A 1 299 ? 7.301 11.851 -27.049 1.00 73.50 299 LEU A C 1
ATOM 2445 O O . LEU A 1 299 ? 6.075 11.936 -27.024 1.00 73.50 299 LEU A O 1
ATOM 2449 N N . SER A 1 300 ? 8.008 12.298 -28.078 1.00 78.38 300 SER A N 1
ATOM 2450 C CA . SER A 1 300 ? 7.374 12.629 -29.348 1.00 78.38 300 SER A CA 1
ATOM 2451 C C . SER A 1 300 ? 6.869 11.357 -30.037 1.00 78.38 300 SER A C 1
ATOM 2453 O O . SER A 1 300 ? 7.430 10.275 -29.864 1.00 78.38 300 SER A O 1
ATOM 2455 N N . ASN A 1 301 ? 5.873 11.493 -30.918 1.00 71.56 301 ASN A N 1
ATOM 2456 C CA . ASN A 1 301 ? 5.367 10.374 -31.727 1.00 71.56 301 ASN A CA 1
ATOM 2457 C C . ASN A 1 301 ? 6.483 9.639 -32.496 1.00 71.56 301 ASN A C 1
ATOM 2459 O O . ASN A 1 301 ? 6.381 8.442 -32.752 1.00 71.56 301 ASN A O 1
ATOM 2463 N N . ILE A 1 302 ? 7.543 10.357 -32.892 1.00 77.56 302 ILE A N 1
ATOM 2464 C CA . ILE A 1 302 ? 8.697 9.773 -33.584 1.00 77.56 302 ILE A CA 1
ATOM 2465 C C . ILE A 1 302 ? 9.514 8.922 -32.612 1.00 77.56 302 ILE A C 1
ATOM 2467 O O . ILE A 1 302 ? 9.822 7.784 -32.942 1.00 77.56 302 ILE A O 1
ATOM 2471 N N . GLU A 1 303 ? 9.817 9.427 -31.416 1.00 78.62 303 GLU A N 1
ATOM 2472 C CA . GLU A 1 303 ? 10.568 8.686 -30.392 1.00 78.62 303 GLU A CA 1
ATOM 2473 C C . GLU A 1 303 ? 9.804 7.452 -29.900 1.00 78.62 303 GLU A C 1
ATOM 2475 O O . GLU A 1 303 ? 10.401 6.384 -29.764 1.00 78.62 303 GLU A O 1
ATOM 2480 N N . ALA A 1 304 ? 8.486 7.560 -29.704 1.00 72.75 304 ALA A N 1
ATOM 2481 C CA . ALA A 1 304 ? 7.634 6.424 -29.353 1.00 72.75 304 ALA A CA 1
ATOM 2482 C C . ALA A 1 304 ? 7.656 5.344 -30.452 1.00 72.75 304 ALA A C 1
ATOM 2484 O O . ALA A 1 304 ? 7.827 4.153 -30.177 1.00 72.75 304 ALA A O 1
ATOM 2485 N N . LEU A 1 305 ? 7.568 5.760 -31.720 1.00 73.44 305 LEU A N 1
ATOM 2486 C CA . LEU A 1 305 ? 7.637 4.860 -32.870 1.00 73.44 305 LEU A CA 1
ATOM 2487 C C . LEU A 1 305 ? 9.027 4.227 -33.041 1.00 73.44 305 LEU A C 1
ATOM 2489 O O . LEU A 1 305 ? 9.129 3.045 -33.369 1.00 73.44 305 LEU A O 1
ATOM 2493 N N . GLU A 1 306 ? 10.094 4.993 -32.824 1.00 77.69 306 GLU A N 1
ATOM 2494 C CA . GLU A 1 306 ? 11.484 4.528 -32.849 1.00 77.69 306 GLU A CA 1
ATOM 2495 C C . GLU A 1 306 ? 11.713 3.464 -31.767 1.00 77.69 306 GLU A C 1
ATOM 2497 O O . GLU A 1 306 ? 12.214 2.380 -32.065 1.00 77.69 306 GLU A O 1
ATOM 2502 N N . ALA A 1 307 ? 11.268 3.729 -30.534 1.00 72.81 307 ALA A N 1
ATOM 2503 C CA . ALA A 1 307 ? 11.357 2.794 -29.418 1.00 72.81 307 ALA A CA 1
ATOM 2504 C C . ALA A 1 307 ? 10.595 1.493 -29.710 1.00 72.81 307 ALA A C 1
ATOM 2506 O O . ALA A 1 307 ? 11.134 0.399 -29.520 1.00 72.81 307 ALA A O 1
ATOM 2507 N N . HIS A 1 308 ? 9.378 1.595 -30.255 1.00 75.19 308 HIS A N 1
ATOM 2508 C CA . HIS A 1 308 ? 8.598 0.428 -30.657 1.00 75.19 308 HIS A CA 1
ATOM 2509 C C . HIS A 1 308 ? 9.302 -0.393 -31.749 1.00 75.19 308 HIS A C 1
ATOM 2511 O O . HIS A 1 308 ? 9.398 -1.617 -31.658 1.00 75.19 308 HIS A O 1
ATOM 2517 N N . ARG A 1 309 ? 9.867 0.268 -32.768 1.00 74.50 309 ARG A N 1
ATOM 2518 C CA . ARG A 1 309 ? 10.639 -0.405 -33.824 1.00 74.50 309 ARG A CA 1
ATOM 2519 C C . ARG A 1 309 ? 11.873 -1.108 -33.272 1.00 74.50 309 ARG A C 1
ATOM 2521 O O . ARG A 1 309 ? 12.138 -2.242 -33.657 1.00 74.50 309 ARG A O 1
ATOM 2528 N N . GLN A 1 310 ? 12.610 -0.473 -32.364 1.00 77.06 310 GLN A N 1
ATOM 2529 C CA . GLN A 1 310 ? 13.782 -1.084 -31.735 1.00 77.06 310 GLN A CA 1
ATOM 2530 C C . GLN A 1 310 ? 13.415 -2.330 -30.923 1.00 77.06 310 GLN A C 1
ATOM 2532 O O . GLN A 1 310 ? 14.157 -3.311 -30.951 1.00 77.06 310 GLN A O 1
ATOM 2537 N N . GLN A 1 311 ? 12.271 -2.324 -30.233 1.00 74.62 311 GLN A N 1
ATOM 2538 C CA . GLN A 1 311 ? 11.762 -3.519 -29.558 1.00 74.62 311 GLN A CA 1
ATOM 2539 C C . GLN A 1 311 ? 11.459 -4.646 -30.552 1.00 74.62 311 GLN A C 1
ATOM 2541 O O . GLN A 1 311 ? 11.874 -5.777 -30.316 1.00 74.62 311 GLN A O 1
ATOM 2546 N N . LEU A 1 312 ? 10.809 -4.344 -31.681 1.00 73.94 312 LEU A N 1
ATOM 2547 C CA . LEU A 1 312 ? 10.526 -5.342 -32.719 1.00 73.94 312 LEU A CA 1
ATOM 2548 C C . LEU A 1 312 ? 11.802 -5.934 -33.326 1.00 73.94 312 LEU A C 1
ATOM 2550 O O . LEU A 1 312 ? 11.874 -7.144 -33.509 1.00 73.94 312 LEU A O 1
ATOM 2554 N N . VAL A 1 313 ? 12.820 -5.110 -33.588 1.00 79.88 313 VAL A N 1
ATOM 2555 C CA . VAL A 1 313 ? 14.114 -5.578 -34.117 1.00 79.88 313 VAL A CA 1
ATOM 2556 C C . VAL A 1 313 ? 14.814 -6.526 -33.141 1.00 79.88 313 VAL A C 1
ATOM 2558 O O . VAL A 1 313 ? 15.430 -7.486 -33.579 1.00 79.88 313 VAL A O 1
ATOM 2561 N N . LYS A 1 314 ? 14.706 -6.304 -31.825 1.00 75.00 314 LYS A N 1
ATOM 2562 C CA . LYS A 1 314 ? 15.297 -7.200 -30.811 1.00 75.00 314 LYS A CA 1
ATOM 2563 C C . LYS A 1 314 ? 14.608 -8.571 -30.720 1.00 75.00 314 LYS A C 1
ATOM 2565 O O . LYS A 1 314 ? 15.183 -9.478 -30.126 1.00 75.00 314 LYS A O 1
ATOM 2570 N N . LEU A 1 315 ? 13.384 -8.701 -31.236 1.00 72.81 315 LEU A N 1
ATOM 2571 C CA . LEU A 1 315 ? 12.594 -9.939 -31.218 1.00 72.81 315 LEU A CA 1
ATOM 2572 C C . LEU A 1 315 ? 12.734 -10.772 -32.505 1.00 72.81 315 LEU A C 1
ATOM 2574 O O . LEU A 1 315 ? 12.233 -11.896 -32.543 1.00 72.81 315 LEU A O 1
ATOM 2578 N N . GLN A 1 316 ? 13.359 -10.213 -33.545 1.00 55.81 316 GLN A N 1
ATOM 2579 C CA . GLN A 1 316 ? 13.642 -10.866 -34.829 1.00 55.81 316 GLN A CA 1
ATOM 2580 C C . GLN A 1 316 ? 15.026 -11.513 -34.823 1.00 55.81 316 GLN A C 1
ATOM 2582 O O . GLN A 1 316 ? 15.143 -12.602 -35.427 1.00 55.81 316 GLN A O 1
#

Organism: Rhizopus azygosporus (NCBI:txid86630)

Radius of gyration: 21.94 Å; chains: 1; bounding box: 63×37×67 Å

InterPro domains:
  IPR032174 RNA helicase aquarius, N-terminal domain [PF16399] (17-316)

Secondary structure (DSSP, 8-state):
--SSSHHHHHHHHHHSSSSPPP-HHHHHHIIIIIIGGGTT-HHHHHHHHHTTHIIIIITTT--TT--HHHHHHHHHHHHHHHHTT---HHHH--HHHHHHHHHHHHHHTT-TTS-HHHHHHHHHHHHHHHHTTTSHHHHHHHHHHTSGGGGGG-S-HHHHHHHHHH-HHHHHHHHHHHHHHHTS-HHHHHHHHHHHHHHHHHHHHHHHHHHTS-SSS---HHHHHHHHHHHHHHHHHHHSHHHHHHHHHHHHHTTHHHHHHHSGGGG---GGGHHHHHHHHHHHHHHT-SB-TTT-PBPPHHHHHHHHHHHHHHH-

Sequence (316 aa):
MTNQSDGLQQIIDAHFTNNIKWDPEIVETIFTKELLPFDFASHKLQQLEVAEYFEKYLWPHFDSTASVNHIVSICLILNEKFHQNAVNWDKLLDSERFSNLFQRVIRLLIDDDVSLSCQIPAITFLICCLQSFDIAPVQTECLKLFTIGIWSNLAYESRREQIFTDYPFLRKLWNSSNKKLAAANESAKEQLLYERNWLCLLLNSFVSQLYKIPAEGEVDNRLIKYNELILEFLIALETQFSTRRFVNTLLDDHQIVMLCQMAPFNQQKTKSIGLLKSLVDTLALYAKLEVNDHTGAALSNIEALEAHRQQLVKLQ